Protein AF-F3Y835-F1 (afdb_monomer_lite)

Radius of gyration: 19.77 Å; chains: 1; bounding box: 47×38×64 Å

InterPro domains:
  IPR004685 Branched-chain amino acid transport system II carrier protein [PF05525] (8-219)
  IPR004685 Branched-chain amino acid transport system II carrier protein [PTHR30588] (1-219)

Secondary structure (DSSP, 8-state):
---PPPHHHHHHHHHHHHHHH-SHHHHHHHHHHHHHHGGGHHHHHHHHHIIIIIHHHHHHHHHHHH--SSHHHHHHTT-HHHHHHHHHHHHHIIIIITHHHHHHHHHHHHHTGGGS-HHHHHHHHHHHHHHHHHHHHHHHT-HHHHHHIIIIIIHHHHHHHHHHHHHHHHHS-SS-GGGPPPPGGGTTTHHHHHHHHHHTT-HHHHHHHHHHHHHHHH-

Structure (mmCIF, N/CA/C/O backbone):
data_AF-F3Y835-F1
#
_entry.id   AF-F3Y835-F1
#
loop_
_atom_site.group_PDB
_atom_site.id
_atom_site.type_symbol
_atom_site.label_atom_id
_atom_site.label_alt_id
_atom_site.label_comp_id
_atom_site.label_asym_id
_atom_site.label_entity_id
_atom_site.label_seq_id
_atom_site.pdbx_PDB_ins_code
_atom_site.Cartn_x
_atom_site.Cartn_y
_atom_site.Cartn_z
_atom_site.occupancy
_atom_site.B_iso_or_equiv
_atom_site.auth_seq_id
_atom_site.auth_comp_id
_atom_site.auth_asym_id
_atom_site.auth_atom_id
_atom_site.pdbx_PDB_model_num
ATOM 1 N N . MET A 1 1 ? -5.180 -5.086 34.992 1.00 37.94 1 MET A N 1
ATOM 2 C CA . MET A 1 1 ? -3.937 -5.892 35.045 1.00 37.94 1 MET A CA 1
ATOM 3 C C . MET A 1 1 ? -3.234 -5.725 33.706 1.00 37.94 1 MET A C 1
ATOM 5 O O . MET A 1 1 ? -3.890 -5.937 32.700 1.00 37.94 1 MET A O 1
ATOM 9 N N . LYS A 1 2 ? -1.963 -5.296 33.656 1.00 44.03 2 LYS A N 1
ATOM 10 C CA . LYS A 1 2 ? -1.197 -5.280 32.396 1.00 44.03 2 LYS A CA 1
ATOM 11 C C . LYS A 1 2 ? -0.741 -6.709 32.107 1.00 44.03 2 LYS A C 1
ATOM 13 O O . LYS A 1 2 ? 0.294 -7.134 32.617 1.00 44.03 2 LYS A O 1
ATOM 18 N N . THR A 1 3 ? -1.538 -7.470 31.368 1.00 60.47 3 THR A N 1
ATOM 19 C CA . THR A 1 3 ? -1.121 -8.758 30.810 1.00 60.47 3 THR A CA 1
ATOM 20 C C . THR A 1 3 ? 0.048 -8.489 29.867 1.00 60.47 3 THR A C 1
ATOM 22 O O . THR A 1 3 ? -0.102 -7.849 28.831 1.00 60.47 3 THR A O 1
ATOM 25 N N . LYS A 1 4 ? 1.258 -8.897 30.265 1.00 62.97 4 LYS A N 1
ATOM 26 C CA . LYS A 1 4 ? 2.394 -8.913 29.343 1.00 62.97 4 LYS A CA 1
ATOM 27 C C . LYS A 1 4 ? 2.111 -9.994 28.308 1.00 62.97 4 LYS A C 1
ATOM 29 O O . LYS A 1 4 ? 1.928 -11.148 28.688 1.00 62.97 4 LYS A O 1
ATOM 34 N N . LEU A 1 5 ? 2.084 -9.604 27.039 1.00 70.94 5 LEU A N 1
ATOM 35 C CA . LEU A 1 5 ? 1.987 -10.537 25.922 1.00 70.94 5 LEU A CA 1
ATOM 36 C C . LEU A 1 5 ? 3.144 -11.539 26.009 1.00 70.94 5 LEU A C 1
ATOM 38 O O . LEU A 1 5 ? 4.302 -11.160 26.219 1.00 70.94 5 LEU A O 1
ATOM 42 N N . ALA A 1 6 ? 2.828 -12.823 25.889 1.00 78.38 6 ALA A N 1
ATOM 43 C CA . ALA A 1 6 ? 3.828 -13.869 25.793 1.00 78.38 6 ALA A CA 1
ATOM 44 C C . ALA A 1 6 ? 4.497 -13.817 24.411 1.00 78.38 6 ALA A C 1
ATOM 46 O O . ALA A 1 6 ? 3.921 -13.345 23.435 1.00 78.38 6 ALA A O 1
ATOM 47 N N . LEU A 1 7 ? 5.702 -14.383 24.288 1.00 76.81 7 LEU A N 1
ATOM 48 C CA . LEU A 1 7 ? 6.392 -14.521 22.995 1.00 76.81 7 LEU A CA 1
ATOM 49 C C . LEU A 1 7 ? 5.507 -15.204 21.931 1.00 76.81 7 LEU A C 1
ATOM 51 O O . LEU A 1 7 ? 5.583 -14.884 20.748 1.00 76.81 7 LEU A O 1
ATOM 55 N N . LYS A 1 8 ? 4.641 -16.124 22.372 1.00 74.75 8 LYS A N 1
ATOM 56 C CA . LYS A 1 8 ? 3.658 -16.806 21.526 1.00 74.75 8 LYS A CA 1
ATOM 57 C C . LYS A 1 8 ? 2.649 -15.827 20.927 1.00 74.75 8 LYS A C 1
ATOM 59 O O . LYS A 1 8 ? 2.369 -15.929 19.743 1.00 74.75 8 LYS A O 1
ATOM 64 N N . ASP A 1 9 ? 2.182 -14.850 21.696 1.00 73.56 9 ASP A N 1
ATOM 65 C CA . ASP A 1 9 ? 1.210 -13.860 21.225 1.00 73.56 9 ASP A CA 1
ATOM 66 C C . ASP A 1 9 ? 1.838 -12.956 20.157 1.00 73.56 9 ASP A C 1
ATOM 68 O O . ASP A 1 9 ? 1.227 -12.699 19.125 1.00 73.56 9 ASP A O 1
ATOM 72 N N . TYR A 1 10 ? 3.110 -12.572 20.321 1.00 76.06 10 TYR A N 1
ATOM 73 C CA . TYR A 1 10 ? 3.856 -11.842 19.287 1.00 76.06 10 TYR A CA 1
ATOM 74 C C . TYR A 1 10 ? 4.032 -12.650 17.991 1.00 76.06 10 TYR A C 1
ATOM 76 O O . TYR A 1 10 ? 3.938 -12.085 16.899 1.00 76.06 10 TYR A O 1
ATOM 84 N N . LEU A 1 11 ? 4.234 -13.968 18.100 1.00 74.69 11 LEU A N 1
ATOM 85 C CA . LEU A 1 11 ? 4.303 -14.882 16.953 1.00 74.69 11 LEU A CA 1
ATOM 86 C C . LEU A 1 11 ? 2.959 -15.037 16.221 1.00 74.69 11 LEU A C 1
ATOM 88 O O . LEU A 1 11 ? 2.971 -15.398 15.049 1.00 74.69 11 LEU A O 1
ATOM 92 N N . PHE A 1 12 ? 1.823 -14.738 16.862 1.00 70.81 12 PHE A N 1
ATOM 93 C CA . PHE A 1 12 ? 0.506 -14.695 16.211 1.00 70.81 12 PHE A CA 1
ATOM 94 C C . PHE A 1 12 ? 0.165 -13.303 15.658 1.00 70.81 12 PHE A C 1
ATOM 96 O O . PHE A 1 12 ? -0.332 -13.189 14.537 1.00 70.81 12 PHE A O 1
ATOM 103 N N . ILE A 1 13 ? 0.477 -12.239 16.406 1.00 74.44 13 ILE A N 1
ATOM 104 C CA . ILE A 1 13 ? 0.179 -10.852 16.021 1.00 74.44 13 ILE A CA 1
ATOM 105 C C . ILE A 1 13 ? 0.984 -10.440 14.782 1.00 74.44 13 ILE A C 1
ATOM 107 O O . ILE A 1 13 ? 0.431 -9.818 13.882 1.00 74.44 13 ILE A O 1
ATOM 111 N N . GLY A 1 14 ? 2.266 -10.812 14.684 1.00 77.00 14 GLY A N 1
ATOM 112 C CA . GLY A 1 14 ? 3.116 -10.456 13.538 1.00 77.00 14 GLY A CA 1
ATOM 113 C C . GLY A 1 14 ? 2.548 -10.914 12.183 1.00 77.00 14 GLY A C 1
ATOM 114 O O . GLY A 1 14 ? 2.317 -10.070 11.316 1.00 77.00 14 GLY A O 1
ATOM 115 N N . PRO A 1 15 ? 2.263 -12.216 11.989 1.00 74.00 15 PRO A N 1
ATOM 116 C CA . PRO A 1 15 ? 1.624 -12.724 10.775 1.00 74.00 15 PRO A CA 1
ATOM 117 C C . PRO A 1 15 ? 0.227 -12.149 10.513 1.00 74.00 15 PRO A C 1
ATOM 119 O O . PRO A 1 15 ? -0.130 -11.956 9.354 1.00 74.00 15 PRO A O 1
ATOM 122 N N . MET A 1 16 ? -0.556 -11.851 11.557 1.00 75.62 16 MET A N 1
ATOM 123 C CA . MET A 1 16 ? -1.862 -11.195 11.412 1.00 75.62 16 MET A CA 1
ATOM 124 C C . MET A 1 16 ? -1.713 -9.773 10.858 1.00 75.62 16 MET A C 1
ATOM 126 O O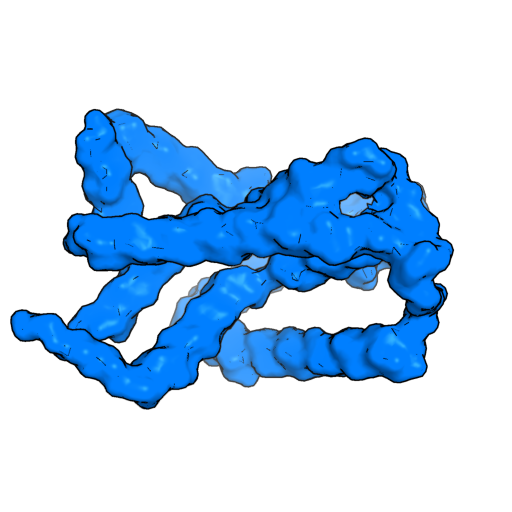 . MET A 1 16 ? -2.374 -9.424 9.884 1.00 75.62 16 MET A O 1
ATOM 130 N N . LEU A 1 17 ? -0.819 -8.970 11.441 1.00 79.00 17 LEU A N 1
ATOM 131 C CA . LEU A 1 17 ? -0.503 -7.624 10.958 1.00 79.00 17 LEU A CA 1
ATOM 132 C C . LEU A 1 17 ? 0.019 -7.669 9.525 1.00 79.00 17 LEU A C 1
ATOM 134 O O . LEU A 1 17 ? -0.435 -6.906 8.678 1.00 79.00 17 LEU A O 1
ATOM 138 N N . PHE A 1 18 ? 0.919 -8.606 9.239 1.00 79.44 18 PHE A N 1
ATOM 139 C CA . PHE A 1 18 ? 1.394 -8.835 7.886 1.00 79.44 18 PHE A CA 1
ATOM 140 C C . PHE A 1 18 ? 0.228 -9.159 6.942 1.00 79.44 18 PHE A C 1
ATOM 142 O O . PHE A 1 18 ? 0.081 -8.489 5.934 1.00 79.44 18 PHE A O 1
ATOM 149 N N . GLY A 1 19 ? -0.660 -10.096 7.276 1.00 75.38 19 GLY A N 1
ATOM 150 C CA . GLY A 1 19 ? -1.801 -10.441 6.421 1.00 75.38 19 GLY A CA 1
ATOM 151 C C . GLY A 1 19 ? -2.801 -9.298 6.201 1.00 75.38 19 GLY A C 1
ATOM 152 O O . GLY A 1 19 ? -3.415 -9.230 5.141 1.00 75.38 19 GLY A O 1
ATOM 153 N N . LEU A 1 20 ? -2.961 -8.397 7.176 1.00 79.19 20 LEU A N 1
ATOM 154 C CA . LEU A 1 20 ? -3.853 -7.239 7.061 1.00 79.19 20 LEU A CA 1
ATOM 155 C C . LEU A 1 20 ? -3.257 -6.129 6.189 1.00 79.19 20 LEU A C 1
ATOM 157 O O . LEU A 1 20 ? -3.960 -5.571 5.350 1.00 79.19 20 LEU A O 1
ATOM 161 N N . PHE A 1 21 ? -1.975 -5.812 6.374 1.00 80.69 21 PHE A N 1
ATOM 162 C CA . PHE A 1 21 ? -1.326 -4.705 5.668 1.00 80.69 21 PHE A CA 1
ATOM 163 C C . PHE A 1 21 ? -0.702 -5.121 4.338 1.00 80.69 21 PHE A C 1
ATOM 165 O O . PHE A 1 21 ? -0.635 -4.322 3.412 1.00 80.69 21 PHE A O 1
ATOM 172 N N . PHE A 1 22 ? -0.270 -6.369 4.181 1.00 79.75 22 PHE A N 1
ATOM 173 C CA . PHE A 1 22 ? 0.433 -6.828 2.987 1.00 79.75 22 PHE A CA 1
ATOM 174 C C . PHE A 1 22 ? -0.539 -7.096 1.822 1.00 79.75 22 PHE A C 1
ATOM 176 O O . PHE A 1 22 ? -0.844 -8.231 1.465 1.00 79.75 22 PHE A O 1
ATOM 183 N N . GLY A 1 23 ? -1.055 -6.010 1.238 1.00 77.75 23 GLY A N 1
ATOM 184 C CA . GLY A 1 23 ? -1.908 -6.007 0.052 1.00 77.75 23 GLY A CA 1
ATOM 185 C C . GLY A 1 23 ? -1.157 -5.680 -1.243 1.00 77.75 23 GLY A C 1
ATOM 186 O O . GLY A 1 23 ? 0.067 -5.560 -1.279 1.00 77.75 23 GLY A O 1
ATOM 187 N N . ALA A 1 24 ? -1.908 -5.472 -2.331 1.00 74.19 24 ALA A N 1
ATOM 188 C CA . ALA A 1 24 ? -1.336 -5.210 -3.656 1.00 74.19 24 ALA A CA 1
ATOM 189 C C . ALA A 1 24 ? -0.417 -3.974 -3.690 1.00 74.19 24 ALA A C 1
ATOM 191 O O . ALA A 1 24 ? 0.599 -3.993 -4.380 1.00 74.19 24 ALA A O 1
ATOM 192 N N . GLY A 1 25 ? -0.729 -2.920 -2.923 1.00 82.88 25 GLY A N 1
ATOM 193 C CA . GLY A 1 25 ? 0.124 -1.729 -2.829 1.00 82.88 25 GLY A CA 1
ATOM 194 C C . GLY A 1 25 ? 1.553 -2.075 -2.398 1.00 82.88 25 GLY A C 1
ATOM 195 O O . GLY A 1 25 ? 2.509 -1.668 -3.053 1.00 82.88 25 GLY A O 1
ATOM 196 N N . ASN A 1 26 ? 1.695 -2.921 -1.379 1.00 87.38 26 ASN A N 1
ATOM 197 C CA . ASN A 1 26 ? 2.994 -3.368 -0.873 1.00 87.38 26 ASN A CA 1
ATOM 198 C C . ASN A 1 26 ? 3.747 -4.316 -1.810 1.00 87.38 26 ASN A C 1
ATOM 200 O O . ASN A 1 26 ? 4.933 -4.554 -1.604 1.00 87.38 26 ASN A O 1
ATOM 204 N N . LEU A 1 27 ? 3.098 -4.827 -2.856 1.00 84.12 27 LEU A N 1
ATOM 205 C CA . LEU A 1 27 ? 3.777 -5.541 -3.932 1.00 84.12 27 LEU A CA 1
ATOM 206 C C . LEU A 1 27 ? 4.221 -4.582 -5.043 1.00 84.12 27 LEU A C 1
ATOM 208 O O . LEU A 1 27 ? 5.358 -4.631 -5.500 1.00 84.12 27 LEU A O 1
ATOM 212 N N . ILE A 1 28 ? 3.316 -3.713 -5.488 1.00 86.38 28 ILE A N 1
ATOM 213 C CA . ILE A 1 28 ? 3.505 -2.904 -6.695 1.00 86.38 28 ILE A CA 1
ATOM 214 C C . ILE A 1 28 ? 4.476 -1.748 -6.444 1.00 86.38 28 ILE A C 1
ATOM 216 O O . ILE A 1 28 ? 5.383 -1.533 -7.246 1.00 86.38 28 ILE A O 1
ATOM 220 N N . PHE A 1 29 ? 4.308 -1.009 -5.341 1.00 90.00 29 PHE A N 1
ATOM 221 C CA . PHE A 1 29 ? 5.106 0.194 -5.098 1.00 90.00 29 PHE A CA 1
ATOM 222 C C . PHE A 1 29 ? 6.586 -0.111 -4.841 1.00 90.00 29 PHE A C 1
ATOM 224 O O . PHE A 1 29 ? 7.406 0.541 -5.481 1.00 90.00 29 PHE A O 1
ATOM 231 N N . PRO A 1 30 ? 6.976 -1.100 -4.009 1.00 90.25 30 PRO A N 1
ATOM 232 C CA . PRO A 1 30 ? 8.392 -1.420 -3.818 1.00 90.25 30 PRO A CA 1
ATOM 233 C C . PRO A 1 30 ? 9.076 -1.942 -5.083 1.00 90.25 30 PRO A C 1
ATOM 235 O O . PRO A 1 30 ? 10.228 -1.600 -5.335 1.00 90.25 30 PRO A O 1
ATOM 238 N N . VAL A 1 31 ? 8.375 -2.740 -5.899 1.00 89.25 31 VAL A N 1
ATOM 239 C CA . VAL A 1 31 ? 8.922 -3.238 -7.172 1.00 89.25 31 VAL A CA 1
ATOM 240 C C . VAL A 1 31 ? 9.139 -2.080 -8.144 1.00 89.25 31 VAL A C 1
ATOM 242 O O . VAL A 1 31 ? 10.226 -1.952 -8.705 1.00 89.25 31 VAL A O 1
ATOM 245 N N . HIS A 1 32 ? 8.142 -1.205 -8.299 1.00 89.38 32 HIS A N 1
ATOM 246 C CA . HIS A 1 32 ? 8.250 -0.025 -9.155 1.00 89.38 32 HIS A CA 1
ATOM 247 C C . HIS A 1 32 ? 9.341 0.942 -8.670 1.00 89.38 32 HIS A C 1
ATOM 249 O O . HIS A 1 32 ? 10.180 1.368 -9.460 1.00 89.38 32 HIS A O 1
ATOM 255 N N . LEU A 1 33 ? 9.388 1.219 -7.363 1.00 93.25 33 LEU A N 1
ATOM 256 C CA . LEU A 1 33 ? 10.428 2.033 -6.734 1.00 93.25 33 LEU A CA 1
ATOM 257 C C . LEU A 1 33 ? 11.812 1.439 -6.979 1.00 93.25 33 LEU A C 1
ATOM 259 O O . LEU A 1 33 ? 12.724 2.168 -7.346 1.00 93.25 33 LEU A O 1
ATOM 263 N N . GLY A 1 34 ? 11.984 0.126 -6.816 1.00 90.69 34 GLY A N 1
ATOM 264 C CA . GLY A 1 34 ? 13.264 -0.539 -7.054 1.00 90.69 34 GLY A CA 1
ATOM 265 C C . GLY A 1 34 ? 13.747 -0.423 -8.502 1.00 90.69 34 GLY A C 1
ATOM 266 O O . GLY A 1 34 ? 14.943 -0.253 -8.730 1.00 90.69 34 GLY A O 1
ATOM 267 N N . GLN A 1 35 ? 12.828 -0.476 -9.469 1.00 89.25 35 GLN A N 1
ATOM 268 C CA . GLN A 1 35 ? 13.143 -0.323 -10.892 1.00 89.25 35 GLN A CA 1
ATOM 269 C C . GLN A 1 35 ? 13.503 1.120 -11.262 1.00 89.25 35 GLN A C 1
ATOM 271 O O . GLN A 1 35 ? 14.474 1.333 -11.983 1.00 89.25 35 GLN A O 1
ATOM 276 N N . GLU A 1 36 ? 12.760 2.102 -10.753 1.00 92.12 36 GLU A N 1
AT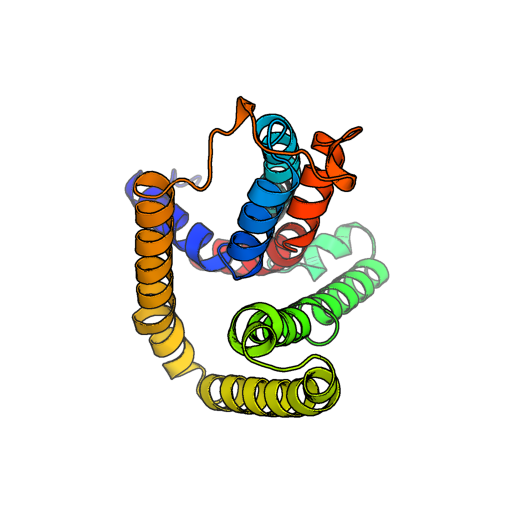OM 277 C CA . GLU A 1 36 ? 12.951 3.515 -11.100 1.00 92.12 36 GLU A CA 1
ATOM 278 C C . GLU A 1 36 ? 14.062 4.198 -10.289 1.00 92.12 36 GLU A C 1
ATOM 280 O O . GLU A 1 36 ? 14.767 5.065 -10.803 1.00 92.12 36 GLU A O 1
ATOM 285 N N . ALA A 1 37 ? 14.253 3.827 -9.020 1.00 92.31 37 ALA A N 1
ATOM 286 C CA . ALA A 1 37 ? 15.260 4.451 -8.164 1.00 92.31 37 ALA A CA 1
ATOM 287 C C . ALA A 1 37 ? 16.695 4.060 -8.550 1.00 92.31 37 ALA A C 1
ATOM 289 O O . ALA A 1 37 ? 17.630 4.799 -8.232 1.00 92.31 37 ALA A O 1
ATOM 290 N N . GLY A 1 38 ? 16.884 2.915 -9.216 1.00 91.31 38 GLY A N 1
ATOM 291 C CA . GLY A 1 38 ? 18.190 2.433 -9.664 1.00 91.31 38 GLY A CA 1
ATOM 292 C C . GLY A 1 38 ? 19.233 2.451 -8.542 1.00 91.31 38 GLY A C 1
ATOM 293 O O . GLY A 1 38 ? 19.011 1.924 -7.450 1.00 91.31 38 GLY A O 1
ATOM 294 N N . ALA A 1 39 ? 20.364 3.120 -8.774 1.00 91.19 39 ALA A N 1
ATOM 295 C CA . ALA A 1 39 ? 21.432 3.246 -7.779 1.00 91.19 39 ALA A CA 1
ATOM 296 C C . ALA A 1 39 ? 21.027 3.981 -6.478 1.00 91.19 39 ALA A C 1
ATOM 298 O O . ALA A 1 39 ? 21.694 3.827 -5.454 1.00 91.19 39 ALA A O 1
ATOM 299 N N . HIS A 1 40 ? 19.927 4.742 -6.470 1.00 94.12 40 HIS A N 1
ATOM 300 C CA . HIS A 1 40 ? 19.403 5.429 -5.281 1.00 94.12 40 HIS A CA 1
ATOM 301 C C . HIS A 1 40 ? 18.369 4.618 -4.486 1.00 94.12 40 HIS A C 1
ATOM 303 O O . HIS A 1 40 ? 17.793 5.137 -3.525 1.00 94.12 40 HIS A O 1
ATOM 309 N N . VAL A 1 41 ? 18.168 3.338 -4.820 1.00 93.69 41 VAL A N 1
ATOM 310 C CA . VAL A 1 41 ? 17.174 2.463 -4.177 1.00 93.69 41 VAL A CA 1
ATOM 311 C C . VAL A 1 41 ? 17.266 2.439 -2.648 1.00 93.69 41 VAL A C 1
ATOM 313 O O . VAL A 1 41 ? 16.240 2.439 -1.976 1.00 93.69 41 VAL A O 1
ATOM 316 N N . PHE A 1 42 ? 18.470 2.498 -2.066 1.00 93.88 42 PHE A N 1
ATOM 317 C CA . PHE A 1 42 ? 18.636 2.516 -0.607 1.00 93.88 42 PHE A CA 1
ATOM 318 C C . PHE A 1 42 ? 18.010 3.758 0.039 1.00 93.88 42 PHE A C 1
ATOM 320 O O . PHE A 1 42 ? 17.291 3.638 1.028 1.00 93.88 42 PHE A O 1
ATOM 327 N N . ILE A 1 43 ? 18.245 4.942 -0.533 1.00 95.00 43 ILE A N 1
ATOM 328 C CA . ILE A 1 43 ? 17.705 6.207 -0.017 1.00 95.00 43 ILE A CA 1
ATOM 329 C C . ILE A 1 43 ? 16.188 6.260 -0.238 1.00 95.00 43 ILE A C 1
ATOM 331 O O . ILE A 1 43 ? 15.449 6.661 0.662 1.00 95.00 43 ILE A O 1
ATOM 335 N N . ALA A 1 44 ? 15.716 5.803 -1.400 1.00 95.56 44 ALA A N 1
ATOM 336 C CA . ALA A 1 44 ? 14.289 5.711 -1.694 1.00 95.56 44 ALA A CA 1
ATOM 337 C C . ALA A 1 44 ? 13.560 4.760 -0.727 1.00 95.56 44 ALA A C 1
ATOM 339 O O . ALA A 1 44 ? 12.503 5.107 -0.202 1.00 95.56 44 ALA A O 1
ATOM 340 N N . ASN A 1 45 ? 14.158 3.609 -0.405 1.00 95.62 45 ASN A N 1
ATOM 341 C CA . ASN A 1 45 ? 13.607 2.662 0.565 1.00 95.62 45 ASN A CA 1
ATOM 342 C C . ASN A 1 45 ? 13.496 3.251 1.974 1.00 95.62 45 ASN A C 1
ATOM 344 O O . ASN A 1 45 ? 12.517 2.979 2.662 1.00 95.62 45 ASN A O 1
ATOM 348 N N . LEU A 1 46 ? 14.455 4.077 2.412 1.00 96.31 46 LEU A N 1
ATOM 349 C CA . LEU A 1 46 ? 14.339 4.759 3.705 1.00 96.31 46 LEU A CA 1
ATOM 350 C C . LEU A 1 46 ? 13.112 5.674 3.743 1.00 96.31 46 LEU A C 1
ATOM 352 O O . LEU A 1 46 ? 12.351 5.622 4.707 1.00 96.31 46 LEU A O 1
ATOM 356 N N . GLY A 1 47 ? 12.884 6.455 2.684 1.00 95.62 47 GLY A N 1
ATOM 357 C CA . GLY A 1 47 ? 11.673 7.265 2.551 1.00 95.62 47 GLY A CA 1
ATOM 358 C C . GLY A 1 47 ? 10.410 6.406 2.571 1.00 95.62 47 GLY A C 1
ATOM 359 O O . GLY A 1 47 ? 9.489 6.679 3.339 1.00 95.62 47 GLY A O 1
ATOM 360 N N . PHE A 1 48 ? 10.401 5.323 1.790 1.00 96.06 48 PHE A N 1
ATOM 361 C CA . PHE A 1 48 ? 9.279 4.389 1.711 1.00 96.06 48 PHE A CA 1
ATOM 362 C C . PHE A 1 48 ? 8.933 3.772 3.066 1.00 96.06 48 PHE A C 1
ATOM 364 O O . PHE A 1 48 ? 7.765 3.708 3.426 1.00 96.06 48 PHE A O 1
ATOM 371 N N . ILE A 1 49 ? 9.924 3.344 3.851 1.00 94.94 49 ILE A N 1
ATOM 372 C CA . ILE A 1 49 ? 9.693 2.717 5.161 1.00 94.94 49 ILE A CA 1
ATOM 373 C C . ILE A 1 49 ? 9.051 3.704 6.143 1.00 94.94 49 ILE A C 1
ATOM 375 O O . ILE A 1 49 ? 8.175 3.310 6.916 1.00 94.94 49 ILE A O 1
ATOM 379 N N . VAL A 1 50 ? 9.442 4.983 6.110 1.00 95.56 50 VAL A N 1
ATOM 380 C CA . VAL A 1 50 ? 8.887 6.008 7.011 1.00 95.56 50 VAL A CA 1
ATOM 381 C C . VAL A 1 50 ? 7.368 6.108 6.863 1.00 95.56 50 VAL A C 1
ATOM 383 O O . VAL A 1 50 ? 6.654 6.132 7.866 1.00 95.56 50 VAL A O 1
ATOM 386 N N . THR A 1 51 ? 6.855 6.120 5.635 1.00 93.88 51 THR A N 1
ATOM 387 C CA . THR A 1 51 ? 5.415 6.264 5.374 1.00 93.88 51 THR A CA 1
ATOM 388 C C . THR A 1 51 ? 4.686 4.947 5.208 1.00 93.88 51 THR A C 1
ATOM 390 O O . THR A 1 51 ? 3.599 4.802 5.751 1.00 93.88 51 THR A O 1
ATOM 393 N N . GLY A 1 52 ? 5.271 3.992 4.493 1.00 90.50 52 GLY A N 1
ATOM 394 C CA . GLY A 1 52 ? 4.674 2.695 4.191 1.00 90.50 52 GLY A CA 1
ATOM 395 C C . GLY A 1 52 ? 4.638 1.743 5.385 1.00 90.50 52 GLY A C 1
ATOM 396 O O . GLY A 1 52 ? 3.806 0.848 5.409 1.00 90.50 52 GLY A O 1
ATOM 397 N N . VAL A 1 53 ? 5.495 1.941 6.394 1.00 90.69 53 VAL A N 1
ATOM 398 C CA . VAL A 1 53 ? 5.509 1.120 7.621 1.00 90.69 53 VAL A CA 1
ATOM 399 C C . VAL A 1 53 ? 5.362 1.983 8.871 1.00 90.69 53 VAL A C 1
ATOM 401 O O . VAL A 1 53 ? 4.540 1.679 9.735 1.00 90.69 53 VAL A O 1
ATOM 404 N N . GLY A 1 54 ? 6.118 3.080 8.965 1.00 92.88 54 GLY A N 1
ATOM 405 C CA . GLY A 1 54 ? 6.134 3.941 10.147 1.00 92.88 54 GLY A CA 1
ATOM 406 C C . GLY A 1 54 ? 4.771 4.560 10.460 1.00 92.88 54 GLY A C 1
ATOM 407 O O . GLY A 1 54 ? 4.281 4.416 11.579 1.00 92.88 54 GLY A O 1
ATOM 408 N N . LEU A 1 55 ? 4.120 5.200 9.482 1.00 92.38 55 LEU A N 1
ATOM 409 C CA . LEU A 1 55 ? 2.801 5.813 9.693 1.00 92.38 55 LEU A CA 1
ATOM 410 C C . LEU A 1 55 ? 1.690 4.799 10.029 1.00 92.38 55 LEU A C 1
ATOM 412 O O . LEU A 1 55 ? 0.981 5.043 11.006 1.00 92.38 55 LEU A O 1
ATOM 416 N N . PRO A 1 56 ? 1.525 3.667 9.312 1.00 90.94 56 PRO A N 1
ATOM 417 C CA . PRO A 1 56 ? 0.558 2.643 9.700 1.00 90.94 56 PRO A CA 1
ATOM 418 C C . PRO A 1 56 ? 0.793 2.126 11.117 1.00 90.94 56 PRO A C 1
ATOM 420 O O . PRO A 1 56 ? -0.150 1.980 11.892 1.00 90.94 56 PRO A O 1
ATOM 423 N N . PHE A 1 57 ? 2.057 1.898 11.483 1.00 89.25 57 PHE A N 1
ATOM 424 C CA . PHE A 1 57 ? 2.415 1.445 12.820 1.00 89.25 57 PHE A CA 1
ATOM 425 C C . PHE A 1 57 ? 2.039 2.475 13.894 1.00 89.25 57 PHE A C 1
ATOM 427 O O . PHE A 1 57 ? 1.454 2.115 14.916 1.00 89.25 57 PHE A O 1
ATOM 434 N N . LEU A 1 58 ? 2.291 3.763 13.640 1.00 91.12 58 LEU A N 1
ATOM 435 C CA . LEU A 1 58 ? 1.836 4.847 14.513 1.00 91.12 58 LEU A CA 1
ATOM 436 C C . LEU A 1 58 ? 0.306 4.897 14.617 1.00 91.12 58 LEU A C 1
ATOM 438 O O . LEU A 1 58 ? -0.208 5.086 15.717 1.00 91.12 58 LEU A O 1
ATOM 442 N N . GLY A 1 59 ? -0.424 4.676 13.520 1.00 89.19 59 GLY A N 1
ATOM 443 C CA . GLY A 1 59 ? -1.888 4.606 13.525 1.00 89.19 59 GLY A CA 1
ATOM 444 C C . GLY A 1 59 ? -2.422 3.507 14.449 1.00 89.19 59 GLY A C 1
ATOM 445 O O . GLY A 1 59 ? -3.317 3.756 15.259 1.00 89.19 59 GLY A O 1
ATOM 446 N N . ILE A 1 60 ? -1.808 2.320 14.410 1.00 86.31 60 ILE A N 1
ATOM 447 C CA . ILE A 1 60 ? -2.144 1.208 15.314 1.00 86.31 60 ILE A CA 1
ATOM 448 C C . ILE A 1 60 ? -1.839 1.567 16.770 1.00 86.31 60 ILE A C 1
ATOM 450 O O . ILE A 1 60 ? -2.667 1.310 17.642 1.00 86.31 60 ILE A O 1
ATOM 454 N N . ILE A 1 61 ? -0.679 2.177 17.045 1.00 87.06 61 ILE A N 1
ATOM 455 C CA . ILE A 1 61 ? -0.313 2.607 18.402 1.00 87.06 61 ILE A CA 1
ATOM 456 C C . ILE A 1 61 ? -1.332 3.612 18.937 1.00 87.06 61 ILE A C 1
ATOM 458 O O . ILE A 1 61 ? -1.809 3.449 20.057 1.00 87.06 61 ILE A O 1
ATOM 462 N N . VAL A 1 62 ? -1.677 4.636 18.153 1.00 87.69 62 VAL A N 1
ATOM 463 C CA . VAL A 1 62 ? -2.628 5.676 18.569 1.00 87.69 62 VAL A CA 1
ATOM 464 C C . VAL A 1 62 ? -3.978 5.058 18.911 1.00 87.69 62 VAL A C 1
ATOM 466 O O . VAL A 1 62 ? -4.514 5.339 19.980 1.00 87.69 62 VAL A O 1
ATOM 469 N N . MET A 1 63 ? -4.493 4.171 18.060 1.00 85.19 63 MET A N 1
ATOM 470 C CA . MET A 1 63 ? -5.746 3.465 18.325 1.00 85.19 63 MET A CA 1
ATOM 471 C C . MET A 1 63 ? -5.647 2.593 19.583 1.00 85.19 63 MET A C 1
ATOM 473 O O . MET A 1 63 ? -6.506 2.691 20.457 1.00 85.19 63 MET A O 1
ATOM 477 N N . GLY A 1 64 ? -4.563 1.825 19.732 1.00 81.50 64 GLY A N 1
ATOM 478 C CA . GLY A 1 64 ? -4.343 0.938 20.878 1.00 81.50 64 GLY A CA 1
ATOM 479 C C . GLY A 1 64 ? -4.213 1.670 22.213 1.00 81.50 64 GLY A C 1
ATOM 480 O O . GLY A 1 64 ? -4.707 1.184 23.225 1.00 81.50 64 GLY A O 1
ATOM 481 N N . VAL A 1 65 ? -3.583 2.849 22.223 1.00 83.56 65 VAL A N 1
ATOM 482 C CA . VAL A 1 65 ? -3.452 3.696 23.422 1.00 83.56 65 VAL A CA 1
ATOM 483 C C . VAL A 1 65 ? -4.718 4.506 23.692 1.00 83.56 65 VAL A C 1
ATOM 485 O O . VAL A 1 65 ? -4.994 4.837 24.841 1.00 83.56 65 VAL A O 1
ATOM 488 N N . SER A 1 66 ? -5.493 4.846 22.659 1.00 80.62 66 SER A N 1
ATOM 489 C CA . SER A 1 66 ? -6.692 5.669 22.832 1.00 80.62 66 SER A CA 1
ATOM 490 C C . SER A 1 66 ? -7.807 4.976 23.616 1.00 80.62 66 SER A C 1
ATOM 492 O O . SER A 1 66 ? -8.645 5.686 24.162 1.00 80.62 66 SER A O 1
ATOM 494 N N . GLU A 1 67 ? -7.803 3.637 23.677 1.00 71.56 67 GLU A N 1
ATOM 495 C CA . GLU A 1 67 ? -8.855 2.783 24.259 1.00 71.56 67 GLU A CA 1
ATOM 496 C C . GLU A 1 67 ? -10.261 2.992 23.668 1.00 71.56 67 GLU A C 1
ATOM 498 O O . GLU A 1 67 ? -11.226 2.445 24.196 1.00 71.56 67 GLU A O 1
ATOM 503 N N . ASN A 1 68 ? -10.374 3.742 22.570 1.00 76.00 68 ASN A N 1
ATOM 504 C CA . ASN A 1 68 ? -11.627 3.943 21.857 1.00 76.00 68 ASN A CA 1
ATOM 505 C C . ASN A 1 68 ? -11.956 2.712 21.001 1.00 76.00 68 ASN A C 1
ATOM 507 O O . ASN A 1 68 ? -11.060 2.094 20.419 1.00 76.00 68 ASN A O 1
ATOM 511 N N . ASP A 1 69 ? -13.243 2.410 20.861 1.00 71.31 69 ASP A N 1
ATOM 512 C CA . ASP A 1 69 ? -13.723 1.233 20.136 1.00 71.31 69 ASP A CA 1
ATOM 513 C C . ASP A 1 69 ? -13.891 1.509 18.628 1.00 71.31 69 ASP A C 1
ATOM 515 O O . ASP A 1 69 ? -14.072 0.584 17.833 1.00 71.31 69 ASP A O 1
ATOM 519 N N . GLY A 1 70 ? -13.766 2.771 18.192 1.00 80.75 70 GLY A N 1
ATOM 520 C CA . GLY A 1 70 ? -13.887 3.142 16.782 1.00 80.75 70 GLY A CA 1
ATOM 521 C C . GLY A 1 70 ? -13.139 4.407 16.360 1.00 80.75 70 GLY A C 1
ATOM 522 O O . GLY A 1 70 ? -12.802 5.280 17.158 1.00 80.75 70 GLY A O 1
ATOM 523 N N . LEU A 1 71 ? -12.921 4.533 15.047 1.00 85.00 71 LEU A N 1
ATOM 524 C CA . LEU A 1 71 ? -12.284 5.708 14.442 1.00 85.00 71 LEU A CA 1
ATOM 525 C C . LEU A 1 71 ? -13.076 7.002 14.683 1.00 85.00 71 LEU A C 1
ATOM 527 O O . LEU A 1 71 ? -12.477 8.057 14.890 1.00 85.00 71 LEU A O 1
ATOM 531 N N . ILE A 1 72 ? -14.411 6.919 14.673 1.00 87.44 72 ILE A N 1
ATOM 532 C CA . ILE A 1 72 ? -15.275 8.074 14.943 1.00 87.44 72 ILE A CA 1
ATOM 533 C C . ILE A 1 72 ? -15.008 8.586 16.357 1.00 87.44 72 ILE A C 1
ATOM 535 O O . ILE A 1 72 ? -14.722 9.763 16.510 1.00 87.44 72 ILE A O 1
ATOM 539 N N . GLU A 1 73 ? -15.000 7.713 17.365 1.00 85.94 73 GLU A N 1
ATOM 540 C CA . GLU A 1 73 ? -14.722 8.082 18.761 1.00 85.94 73 GLU A CA 1
ATOM 541 C C . GLU A 1 73 ? -13.323 8.686 18.945 1.00 85.94 73 GLU A C 1
ATOM 543 O O . GLU A 1 73 ? -13.135 9.616 19.731 1.00 85.94 73 GLU A O 1
ATOM 548 N N . LEU A 1 74 ? -12.327 8.201 18.193 1.00 86.19 74 LEU A N 1
ATOM 549 C CA . LEU A 1 74 ? -10.997 8.811 18.181 1.00 86.19 74 LEU A CA 1
ATOM 550 C C . LEU A 1 74 ? -11.024 10.236 17.629 1.00 86.19 74 LEU A C 1
ATOM 552 O O . LEU A 1 74 ? -10.472 11.142 18.254 1.00 86.19 74 LEU A O 1
ATOM 556 N N . ALA A 1 75 ? -11.654 10.437 16.476 1.00 87.88 75 ALA A N 1
ATOM 557 C CA . ALA A 1 75 ? -11.716 11.742 15.832 1.00 87.88 75 ALA A CA 1
ATOM 558 C C . ALA A 1 75 ? -12.684 12.715 16.539 1.00 87.88 75 ALA A C 1
ATOM 560 O O . ALA A 1 75 ? -12.530 13.932 16.408 1.00 87.88 75 ALA A O 1
ATOM 561 N N . ASP A 1 76 ? -13.637 12.205 17.327 1.00 90.56 76 ASP A N 1
ATOM 562 C CA . ASP A 1 76 ? -14.609 12.994 18.099 1.00 90.56 76 ASP A CA 1
ATOM 563 C C . ASP A 1 76 ? -13.922 13.855 19.168 1.00 90.56 76 ASP A C 1
ATOM 565 O O . ASP A 1 76 ? -14.385 14.952 19.472 1.00 90.56 76 ASP A O 1
ATOM 569 N N . ARG A 1 77 ? -12.733 13.434 19.635 1.00 86.75 77 ARG A N 1
ATOM 570 C CA . ARG A 1 77 ? -11.865 14.222 20.532 1.00 86.75 77 ARG A CA 1
ATOM 571 C C . ARG A 1 77 ? -11.464 15.585 19.959 1.00 86.75 77 ARG A C 1
ATOM 573 O O . ARG A 1 77 ? -11.079 16.463 20.724 1.00 86.75 77 ARG A O 1
ATOM 580 N N . ILE A 1 78 ? -11.513 15.749 18.634 1.00 89.31 78 ILE A N 1
ATOM 581 C CA . ILE A 1 78 ? -11.296 17.036 17.963 1.00 89.31 78 ILE A CA 1
ATOM 582 C C . ILE A 1 78 ? -12.627 17.788 17.877 1.00 89.31 78 ILE A C 1
ATOM 584 O O . ILE A 1 78 ? -12.749 18.883 18.421 1.00 89.31 78 ILE A O 1
ATOM 588 N N . HIS A 1 79 ? -13.608 17.213 17.171 1.00 93.31 79 HIS A N 1
ATOM 589 C CA . HIS A 1 79 ? -14.974 17.729 17.043 1.00 93.31 79 HIS A CA 1
ATOM 590 C C . HIS A 1 79 ? -15.875 16.697 16.343 1.00 93.31 79 HIS A C 1
ATOM 592 O O . HIS A 1 79 ? -15.450 16.068 15.371 1.00 93.31 79 HIS A O 1
ATOM 598 N N . HIS A 1 80 ? -17.152 16.605 16.722 1.00 91.75 80 HIS A N 1
ATOM 599 C CA . HIS A 1 80 ? -18.085 15.619 16.159 1.00 91.75 80 HIS A CA 1
ATOM 600 C C . HIS A 1 80 ? -18.246 15.694 14.634 1.00 91.75 80 HIS A C 1
ATOM 602 O O . HIS A 1 80 ? -18.150 14.697 13.917 1.00 91.75 80 HIS A O 1
ATOM 608 N N . THR A 1 81 ? -18.415 16.902 14.095 1.00 94.12 81 THR A N 1
ATOM 609 C CA . THR A 1 81 ? -18.525 17.099 12.640 1.00 94.12 81 THR A CA 1
ATOM 610 C C . THR A 1 81 ? -17.239 16.716 11.906 1.00 94.12 81 THR A C 1
ATOM 612 O O . THR A 1 81 ? -17.305 16.189 10.797 1.00 94.12 81 THR A O 1
ATOM 615 N N . TYR A 1 82 ? -16.073 16.948 12.524 1.00 93.81 82 TYR A N 1
ATOM 616 C CA . TYR A 1 82 ? -14.793 16.534 11.952 1.00 93.81 82 TYR A CA 1
ATOM 617 C C . TYR A 1 82 ? -14.708 15.007 11.900 1.00 93.81 82 TYR A C 1
ATOM 619 O O . TYR A 1 82 ? -14.373 14.459 10.855 1.00 93.81 82 TYR A O 1
ATOM 627 N N . ALA A 1 83 ? -15.087 14.325 12.983 1.00 91.69 83 ALA A N 1
ATOM 628 C CA . ALA A 1 83 ? -15.071 12.870 13.069 1.00 91.69 83 ALA A CA 1
ATOM 629 C C . ALA A 1 83 ? -15.930 12.200 11.994 1.00 91.69 83 ALA A C 1
ATOM 631 O O . ALA A 1 83 ? -15.472 11.277 11.311 1.00 91.69 83 ALA A O 1
ATOM 632 N N . LEU A 1 84 ? -17.153 12.703 11.807 1.00 93.62 84 LEU A N 1
ATOM 633 C CA . LEU A 1 84 ? -18.066 12.219 10.777 1.00 93.62 84 LEU A CA 1
ATOM 634 C C . LEU A 1 84 ? -17.504 12.449 9.374 1.00 93.62 84 LEU A C 1
ATOM 636 O O . LEU A 1 84 ? -17.440 11.513 8.579 1.00 93.62 84 LEU A O 1
ATOM 640 N N . PHE A 1 85 ? -17.063 13.673 9.070 1.00 95.75 85 PHE A N 1
ATOM 641 C CA . PHE A 1 85 ? -16.563 14.014 7.740 1.00 95.75 85 PHE A CA 1
ATOM 642 C C . PHE A 1 85 ? -15.275 13.258 7.396 1.00 95.75 85 PHE A C 1
ATOM 644 O O . PHE A 1 85 ? -15.158 12.700 6.306 1.00 95.75 85 PHE A O 1
ATOM 651 N N . PHE A 1 86 ? -14.335 13.180 8.340 1.00 92.19 86 PHE A N 1
ATOM 652 C CA . PHE A 1 86 ? -13.088 12.442 8.179 1.00 92.19 86 PHE A CA 1
ATOM 653 C C . PHE A 1 86 ? -13.349 10.954 7.936 1.00 92.19 86 PHE A C 1
ATOM 655 O O . PHE A 1 86 ? -12.859 10.402 6.954 1.00 92.19 86 PHE A O 1
ATOM 662 N N . THR A 1 87 ? -14.172 10.316 8.772 1.00 91.31 87 THR A N 1
ATOM 663 C CA . THR A 1 87 ? -14.490 8.886 8.626 1.00 91.31 87 THR A CA 1
ATOM 664 C C . THR A 1 87 ? -15.227 8.605 7.318 1.00 91.31 87 THR A C 1
ATOM 666 O O . THR A 1 87 ? -14.938 7.615 6.641 1.00 91.31 87 THR A O 1
ATOM 669 N N . PHE A 1 88 ? -16.147 9.488 6.924 1.00 93.38 88 PHE A N 1
ATOM 670 C CA . PHE A 1 88 ? -16.862 9.391 5.656 1.00 93.38 88 PHE A CA 1
ATOM 671 C C . PHE A 1 88 ? -15.910 9.468 4.456 1.00 93.38 88 PHE A C 1
ATOM 673 O O . PHE A 1 88 ? -15.910 8.570 3.613 1.00 93.38 88 PHE A O 1
ATOM 680 N N . LEU A 1 89 ? -15.048 10.490 4.402 1.00 93.69 89 LEU A N 1
ATOM 681 C CA . LEU A 1 89 ? -14.056 10.640 3.334 1.00 93.69 89 LEU A CA 1
ATOM 682 C C . LEU A 1 89 ? -13.059 9.482 3.296 1.00 93.69 89 LEU A C 1
ATOM 684 O O . LEU A 1 89 ? -12.717 9.000 2.215 1.00 93.69 89 LEU A O 1
ATOM 688 N N . LEU A 1 90 ? -12.609 9.018 4.462 1.00 91.31 90 LEU A N 1
ATOM 689 C CA . LEU A 1 90 ? -11.696 7.887 4.569 1.00 91.31 90 LEU A CA 1
ATOM 690 C C . LEU A 1 90 ? -12.337 6.619 3.995 1.00 91.31 90 LEU A C 1
ATOM 692 O O . LEU A 1 90 ? -11.732 5.937 3.170 1.00 91.31 90 LEU A O 1
ATOM 696 N N . THR A 1 91 ? -13.591 6.352 4.363 1.00 90.06 91 THR A N 1
ATOM 697 C CA . THR A 1 91 ? -14.354 5.200 3.865 1.00 90.06 91 THR A CA 1
ATOM 698 C C . THR A 1 91 ? -14.583 5.291 2.357 1.00 90.06 91 THR A C 1
ATOM 700 O O . THR A 1 91 ? -14.433 4.293 1.655 1.00 90.06 91 THR A O 1
ATOM 703 N N . LEU A 1 92 ? -14.884 6.481 1.827 1.00 93.00 92 LEU A N 1
ATOM 704 C CA . LEU A 1 92 ? -15.017 6.693 0.384 1.00 93.00 92 LEU A CA 1
ATOM 705 C C . LEU A 1 92 ? -13.699 6.475 -0.368 1.00 93.00 92 LEU A C 1
ATOM 707 O O . LEU A 1 92 ? -13.697 5.842 -1.423 1.00 93.00 92 LEU A O 1
ATOM 711 N N . THR A 1 93 ? -12.587 6.964 0.182 1.00 91.06 93 THR A N 1
ATOM 712 C CA . THR A 1 93 ? -11.249 6.830 -0.414 1.00 91.06 93 THR A CA 1
ATOM 713 C C . THR A 1 93 ? -10.816 5.367 -0.452 1.00 91.06 93 THR A C 1
ATOM 715 O O . THR A 1 93 ? -10.400 4.865 -1.494 1.00 91.06 93 THR A O 1
ATOM 718 N N . ILE A 1 94 ? -10.957 4.657 0.669 1.00 87.69 94 ILE A N 1
ATOM 719 C CA . ILE A 1 94 ? -10.578 3.245 0.763 1.00 87.69 94 ILE A CA 1
ATOM 720 C C . ILE A 1 94 ? -11.519 2.376 -0.073 1.00 87.69 94 ILE A C 1
ATOM 722 O O . ILE A 1 94 ? -11.072 1.449 -0.741 1.00 87.69 94 ILE A O 1
ATOM 726 N N . GLY A 1 95 ? -12.816 2.667 -0.041 1.00 87.12 95 GLY A N 1
ATOM 727 C CA . GLY A 1 95 ? -13.821 1.916 -0.771 1.00 87.12 95 GLY A CA 1
ATOM 728 C C . GLY A 1 95 ? -13.929 2.365 -2.233 1.00 87.12 95 GLY A C 1
ATOM 729 O O . GLY A 1 95 ? -13.029 2.111 -3.032 1.00 87.12 95 GLY A O 1
ATOM 730 N N . PRO A 1 96 ? -15.048 2.993 -2.622 1.00 89.12 96 PRO A N 1
ATOM 731 C CA . PRO A 1 96 ? -15.437 3.149 -4.021 1.00 89.12 96 PRO A CA 1
ATOM 732 C C . PRO A 1 96 ? -14.595 4.131 -4.841 1.00 89.12 96 PRO A C 1
ATOM 734 O O . PRO A 1 96 ? -14.624 4.030 -6.064 1.00 89.12 96 PRO A O 1
ATOM 737 N N . LEU A 1 97 ? -13.897 5.093 -4.227 1.00 89.81 97 LEU A N 1
ATOM 738 C CA . LEU A 1 97 ? -13.288 6.193 -4.984 1.00 89.81 97 LEU A CA 1
ATOM 739 C C . LEU A 1 97 ? -11.837 5.950 -5.391 1.00 89.81 97 LEU A C 1
ATOM 741 O O . LEU A 1 97 ? -11.418 6.492 -6.411 1.00 89.81 97 LEU A O 1
ATOM 745 N N . PHE A 1 98 ? -11.059 5.182 -4.619 1.00 86.81 98 PHE A N 1
ATOM 746 C CA . PHE A 1 98 ? -9.618 5.100 -4.866 1.00 86.81 98 PHE A CA 1
ATOM 747 C C . PHE A 1 98 ? -9.035 3.694 -4.713 1.00 86.81 98 PHE A C 1
ATOM 749 O O . PHE A 1 98 ? -8.674 3.089 -5.725 1.00 86.81 98 PHE A O 1
ATOM 756 N N . SER A 1 99 ? -8.947 3.132 -3.500 1.00 87.44 99 SER A N 1
ATOM 757 C CA . SER A 1 99 ? -8.171 1.895 -3.303 1.00 87.44 99 SER A CA 1
ATOM 758 C C . SER A 1 99 ? -8.762 0.701 -4.048 1.00 87.44 99 SER A C 1
ATOM 760 O O . SER A 1 99 ? -8.016 -0.001 -4.728 1.00 87.44 99 SER A O 1
ATOM 762 N N . ILE A 1 100 ? -10.080 0.474 -3.962 1.00 88.62 100 ILE A N 1
ATOM 763 C CA . ILE A 1 100 ? -10.731 -0.664 -4.631 1.00 88.62 100 ILE A CA 1
ATOM 764 C C . ILE A 1 100 ? -10.674 -0.542 -6.168 1.00 88.62 100 ILE A C 1
ATOM 766 O O . ILE A 1 100 ? -10.224 -1.501 -6.800 1.00 88.62 100 ILE A O 1
ATOM 770 N N . PRO A 1 101 ? -11.047 0.595 -6.801 1.00 90.75 101 PRO A N 1
ATOM 771 C CA . PRO A 1 101 ? -10.848 0.797 -8.241 1.00 90.75 101 PRO A CA 1
ATOM 772 C C . PRO A 1 101 ? -9.407 0.562 -8.697 1.00 90.75 101 PRO A C 1
ATOM 774 O O . PRO A 1 101 ? -9.185 -0.112 -9.705 1.00 90.75 101 PRO A O 1
ATOM 777 N N . ARG A 1 102 ? -8.429 1.047 -7.920 1.00 89.69 102 ARG A N 1
ATOM 778 C CA . ARG A 1 102 ? -7.005 0.887 -8.224 1.00 89.69 102 ARG A CA 1
ATOM 779 C C . ARG A 1 102 ? -6.580 -0.578 -8.303 1.00 89.69 102 ARG A C 1
ATOM 781 O O . ARG A 1 102 ? -5.754 -0.919 -9.141 1.00 89.69 102 ARG A O 1
ATOM 788 N N . LEU A 1 103 ? -7.140 -1.463 -7.475 1.00 89.31 103 LEU A N 1
ATOM 789 C CA . LEU A 1 103 ? -6.827 -2.897 -7.549 1.00 89.31 103 LEU A CA 1
ATOM 790 C C . LEU A 1 103 ? -7.214 -3.494 -8.908 1.00 89.31 103 LEU A C 1
ATOM 792 O O . LEU A 1 103 ? -6.444 -4.270 -9.473 1.00 89.31 103 LEU A O 1
ATOM 796 N N . ALA A 1 104 ? -8.372 -3.103 -9.448 1.00 91.56 104 ALA A N 1
ATOM 797 C CA . ALA A 1 104 ? -8.832 -3.569 -10.751 1.00 91.56 104 ALA A CA 1
ATOM 798 C C . ALA A 1 104 ? -7.944 -3.028 -11.880 1.00 91.56 104 ALA A C 1
ATOM 800 O O . ALA A 1 104 ? -7.489 -3.792 -12.730 1.00 91.56 104 ALA A O 1
ATOM 801 N N . THR A 1 105 ? -7.653 -1.724 -11.879 1.00 90.62 105 THR A N 1
ATOM 802 C CA . THR A 1 105 ? -6.812 -1.119 -12.921 1.00 90.62 105 THR A CA 1
ATOM 803 C C . THR A 1 105 ? -5.399 -1.680 -12.884 1.00 90.62 105 THR A C 1
ATOM 805 O O . THR A 1 105 ? -4.852 -2.003 -13.929 1.00 90.62 105 THR A O 1
ATOM 808 N N . THR A 1 106 ? -4.812 -1.886 -11.703 1.00 89.12 106 THR A N 1
ATOM 809 C CA . THR A 1 106 ? -3.454 -2.426 -11.644 1.00 89.12 106 THR A CA 1
ATOM 810 C C . THR A 1 106 ? -3.390 -3.901 -12.044 1.00 89.12 106 THR A C 1
ATOM 812 O O . THR A 1 106 ? -2.442 -4.307 -12.712 1.00 89.12 106 THR A O 1
ATOM 815 N N . ALA A 1 107 ? -4.405 -4.706 -11.707 1.00 90.50 107 ALA A N 1
ATOM 816 C CA . ALA A 1 107 ? -4.492 -6.080 -12.201 1.00 90.50 107 ALA A CA 1
ATOM 817 C C . ALA A 1 107 ? -4.562 -6.130 -13.739 1.00 90.50 107 ALA A C 1
ATOM 819 O O . ALA A 1 107 ? -3.929 -6.989 -14.354 1.00 90.50 107 ALA A O 1
ATOM 820 N N . PHE A 1 108 ? -5.274 -5.184 -14.362 1.00 92.62 108 PHE A N 1
ATOM 821 C CA . PHE A 1 108 ? -5.300 -5.032 -15.816 1.00 92.62 108 PHE A CA 1
ATOM 822 C C . PHE A 1 108 ? -3.934 -4.624 -16.381 1.00 92.62 108 PHE A C 1
ATOM 824 O O . PHE A 1 108 ? -3.434 -5.288 -17.289 1.00 92.62 108 PHE A O 1
ATOM 831 N N . GLU A 1 109 ? -3.325 -3.568 -15.836 1.00 89.69 109 GLU A N 1
ATOM 832 C CA . GLU A 1 109 ? -2.067 -3.000 -16.341 1.00 89.69 109 GLU A CA 1
ATOM 833 C C . GLU A 1 109 ? -0.895 -3.979 -16.258 1.00 89.69 109 GLU A C 1
ATOM 835 O O . GLU A 1 109 ? -0.055 -4.024 -17.150 1.00 89.69 109 GLU A O 1
ATOM 840 N N . ILE A 1 110 ? -0.844 -4.801 -15.209 1.00 87.38 110 ILE A N 1
ATOM 841 C CA . ILE A 1 110 ? 0.235 -5.779 -15.035 1.00 87.38 110 ILE A CA 1
ATOM 842 C C . ILE A 1 110 ? -0.094 -7.097 -15.746 1.00 87.38 110 ILE A C 1
ATOM 844 O O . ILE A 1 110 ? 0.784 -7.714 -16.345 1.00 87.38 110 ILE A O 1
ATOM 848 N N . GLY A 1 111 ? -1.348 -7.553 -15.672 1.00 87.88 111 GLY A N 1
ATOM 849 C CA . GLY A 1 111 ? -1.730 -8.902 -16.094 1.00 87.88 111 GLY A CA 1
ATOM 850 C C . GLY A 1 111 ? -2.191 -9.033 -17.545 1.00 87.88 111 GLY A C 1
ATOM 851 O O . GLY A 1 111 ? -2.067 -10.113 -18.116 1.00 87.88 111 GLY A O 1
ATOM 852 N N . ILE A 1 112 ? -2.741 -7.973 -18.145 1.00 91.44 112 ILE A N 1
ATOM 853 C CA . ILE A 1 112 ? -3.394 -8.046 -19.464 1.00 91.44 112 ILE A CA 1
ATOM 854 C C . ILE A 1 112 ? -2.832 -7.017 -20.441 1.00 91.44 112 ILE A C 1
ATOM 856 O O . ILE A 1 112 ? -2.554 -7.364 -21.589 1.00 91.44 112 ILE A O 1
ATOM 860 N N . ALA A 1 113 ? -2.650 -5.767 -20.010 1.00 91.94 113 ALA A N 1
ATOM 861 C CA . ALA A 1 113 ? -2.222 -4.675 -20.880 1.00 91.94 113 ALA A CA 1
ATOM 862 C C . ALA A 1 113 ? -0.942 -4.969 -21.695 1.00 91.94 113 ALA A C 1
ATOM 864 O O . ALA A 1 113 ? -0.944 -4.619 -22.880 1.00 91.94 113 ALA A O 1
ATOM 865 N N . PRO A 1 114 ? 0.095 -5.664 -21.165 1.00 91.06 114 PRO A N 1
ATOM 866 C CA . PRO A 1 114 ? 1.309 -5.981 -21.923 1.00 91.06 114 PRO A CA 1
ATOM 867 C C . PRO A 1 114 ? 1.076 -6.912 -23.123 1.00 91.06 114 PRO A C 1
ATOM 869 O O . PRO A 1 114 ? 1.888 -6.941 -24.043 1.00 91.06 114 PRO A O 1
ATOM 872 N N . PHE A 1 115 ? -0.034 -7.657 -23.138 1.00 91.31 115 PHE A N 1
ATOM 873 C CA . PHE A 1 115 ? -0.400 -8.585 -24.213 1.00 91.31 115 PHE A CA 1
ATOM 874 C C . PHE A 1 115 ? -1.362 -7.969 -25.242 1.00 91.31 115 PHE A C 1
ATOM 876 O O . PHE A 1 115 ? -1.752 -8.633 -26.203 1.00 91.31 115 PHE A O 1
ATOM 883 N N . LEU A 1 116 ? -1.761 -6.706 -25.058 1.00 91.56 116 LEU A N 1
ATOM 884 C CA . LEU A 1 116 ? -2.708 -6.001 -25.920 1.00 91.56 116 LEU A CA 1
ATOM 885 C C . LEU A 1 116 ? -2.039 -4.853 -26.677 1.00 91.56 116 LEU A C 1
ATOM 887 O O . LEU A 1 116 ? -1.224 -4.107 -26.141 1.00 91.56 116 LEU A O 1
ATOM 891 N N . SER A 1 117 ? -2.469 -4.627 -27.918 1.00 90.25 117 SER A N 1
ATOM 892 C CA . SER A 1 117 ? -2.142 -3.394 -28.640 1.00 90.25 117 SER A CA 1
ATOM 893 C C . SER A 1 117 ? -2.797 -2.179 -27.970 1.00 90.25 117 SER A C 1
ATOM 895 O O . SER A 1 117 ? -3.970 -2.257 -27.597 1.00 90.25 117 SER A O 1
ATOM 897 N N . LYS A 1 118 ? -2.100 -1.034 -27.918 1.00 85.56 118 LYS A N 1
ATOM 898 C CA . LYS A 1 118 ? -2.579 0.213 -27.278 1.00 85.56 118 LYS A CA 1
ATOM 899 C C . LYS A 1 118 ? -3.996 0.634 -27.697 1.00 85.56 118 LYS A C 1
ATOM 901 O O . LYS A 1 118 ? -4.782 1.036 -26.849 1.00 85.56 118 LYS A O 1
ATOM 906 N N . ASN A 1 119 ? -4.359 0.461 -28.971 1.00 86.81 119 ASN A N 1
ATOM 907 C CA . ASN A 1 119 ? -5.695 0.809 -29.478 1.00 86.81 119 ASN A CA 1
ATOM 908 C C . ASN A 1 119 ? -6.834 -0.017 -28.855 1.00 86.81 119 ASN A C 1
ATOM 910 O O . ASN A 1 119 ? -7.959 0.463 -28.775 1.00 86.81 119 ASN A O 1
ATOM 914 N N . ASN A 1 120 ? -6.551 -1.236 -28.386 1.00 89.44 120 ASN A N 1
ATOM 915 C CA . ASN A 1 120 ? -7.559 -2.119 -27.796 1.00 89.44 120 ASN A CA 1
ATOM 916 C C . ASN A 1 120 ? -7.703 -1.906 -26.283 1.00 89.44 120 ASN A C 1
ATOM 918 O O . ASN A 1 120 ? -8.747 -2.226 -25.720 1.00 89.44 120 ASN A O 1
ATOM 922 N N . GLN A 1 121 ? -6.690 -1.344 -25.615 1.00 88.31 121 GLN A N 1
ATOM 923 C CA . GLN A 1 121 ? -6.684 -1.196 -24.156 1.00 88.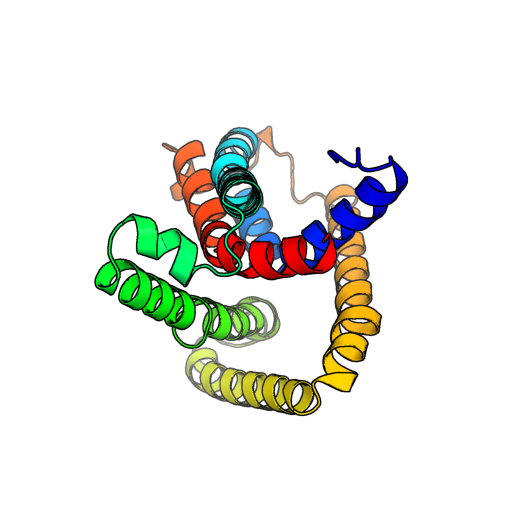31 121 GLN A CA 1
ATOM 924 C C . GLN A 1 121 ? -7.847 -0.327 -23.652 1.00 88.31 121 GLN A C 1
ATOM 926 O O . GLN A 1 121 ? -8.468 -0.677 -22.653 1.00 88.31 121 GLN A O 1
ATOM 931 N N . GLY A 1 122 ? -8.219 0.732 -24.382 1.00 88.31 122 GLY A N 1
ATOM 932 C CA . GLY A 1 122 ? -9.321 1.622 -23.993 1.00 88.31 122 GLY A CA 1
ATOM 933 C C . GLY A 1 122 ? -10.699 0.948 -23.936 1.00 88.31 122 GLY A C 1
ATOM 934 O O . GLY A 1 122 ? -11.536 1.347 -23.133 1.00 88.31 122 GLY A O 1
ATOM 935 N N . ILE A 1 123 ? -10.931 -0.092 -24.746 1.00 90.06 123 ILE A N 1
ATOM 936 C CA . ILE A 1 123 ? -12.191 -0.858 -24.749 1.00 90.06 123 ILE A CA 1
ATOM 937 C C . ILE A 1 123 ? -12.104 -2.050 -23.793 1.00 90.06 123 ILE A C 1
ATOM 939 O O . ILE A 1 123 ? -13.076 -2.372 -23.108 1.00 90.06 123 ILE A O 1
ATOM 943 N N . VAL A 1 124 ? -10.945 -2.710 -23.724 1.00 93.00 124 VAL A N 1
ATOM 944 C CA . VAL A 1 124 ? -10.779 -3.908 -22.893 1.00 93.00 124 VAL A CA 1
ATOM 945 C C . VAL A 1 124 ? -10.730 -3.560 -21.404 1.00 93.00 124 VAL A C 1
ATOM 947 O O . VAL A 1 124 ? -11.245 -4.336 -20.603 1.00 93.00 124 VAL A O 1
ATOM 950 N N . LEU A 1 125 ? -10.195 -2.395 -21.019 1.00 93.00 125 LEU A N 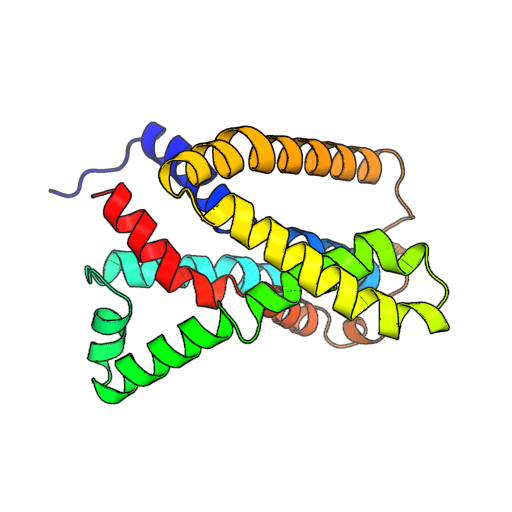1
ATOM 951 C CA . LEU A 1 125 ? -10.128 -1.974 -19.618 1.00 93.00 125 LEU A CA 1
ATOM 952 C C . LEU A 1 125 ? -11.521 -1.917 -18.950 1.00 93.00 125 LEU A C 1
ATOM 954 O O . LEU A 1 125 ? -11.696 -2.603 -17.944 1.00 93.00 125 LEU A O 1
ATOM 958 N N . PRO A 1 126 ? -12.539 -1.207 -19.487 1.00 93.50 126 PRO A N 1
ATOM 959 C CA . PRO A 1 126 ? -13.883 -1.209 -18.903 1.00 93.50 126 PRO A CA 1
ATOM 960 C C . PRO A 1 126 ? -14.497 -2.606 -18.777 1.00 93.50 126 PRO A C 1
ATOM 962 O O . PRO A 1 126 ? -15.086 -2.934 -17.746 1.00 93.50 126 PRO A O 1
ATOM 965 N N . VAL A 1 127 ? -14.339 -3.448 -19.804 1.00 94.62 127 VAL A N 1
ATOM 966 C CA . VAL A 1 127 ? -14.859 -4.823 -19.797 1.00 94.62 127 VAL A CA 1
ATOM 967 C C . VAL A 1 127 ? -14.178 -5.643 -18.703 1.00 94.62 127 VAL A C 1
ATOM 969 O O . VAL A 1 127 ? -14.857 -6.302 -17.915 1.00 94.62 127 VAL A O 1
ATOM 972 N N . PHE A 1 128 ? -12.851 -5.550 -18.604 1.00 95.06 128 PHE A N 1
ATOM 973 C CA . PHE A 1 128 ? -12.088 -6.204 -17.552 1.00 95.06 128 PHE A CA 1
ATOM 974 C C . PHE A 1 128 ? -12.513 -5.718 -16.166 1.00 95.06 128 PHE A C 1
ATOM 976 O O . PHE A 1 128 ? -12.751 -6.544 -15.293 1.00 95.06 128 PHE A O 1
ATOM 983 N N . SER A 1 129 ? -12.667 -4.408 -15.956 1.00 94.19 129 SER A N 1
ATOM 984 C CA . SER A 1 129 ? -13.099 -3.857 -14.667 1.00 94.19 129 SER A CA 1
ATOM 985 C C . SER A 1 129 ? -14.489 -4.355 -14.265 1.00 94.19 129 SER A C 1
ATOM 987 O O . SER A 1 129 ? -14.678 -4.749 -13.115 1.00 94.19 129 SER A O 1
ATOM 989 N N . ILE A 1 130 ? -15.450 -4.409 -15.196 1.00 95.06 130 ILE A N 1
ATOM 990 C CA . ILE A 1 130 ? -16.784 -4.971 -14.931 1.00 95.06 130 ILE A CA 1
ATOM 991 C C . ILE A 1 130 ? -16.668 -6.444 -14.527 1.00 95.06 130 ILE A C 1
ATOM 993 O O . ILE A 1 130 ? -17.225 -6.847 -13.507 1.00 95.06 130 ILE A O 1
ATOM 997 N N . MET A 1 131 ? -15.913 -7.246 -15.281 1.00 95.62 131 MET A N 1
ATOM 998 C CA . MET A 1 131 ? -15.709 -8.662 -14.962 1.00 95.62 131 MET A CA 1
ATOM 999 C C . MET A 1 131 ? -15.004 -8.860 -13.616 1.00 95.62 131 MET A C 1
ATOM 1001 O O . MET A 1 131 ? -15.417 -9.710 -12.828 1.00 95.62 131 MET A O 1
ATOM 1005 N N . PHE A 1 132 ? -13.984 -8.052 -13.327 1.00 94.31 132 PHE A N 1
ATOM 1006 C CA . PHE A 1 132 ? -13.249 -8.063 -12.068 1.00 94.31 132 PHE A CA 1
ATOM 1007 C C . PHE A 1 132 ? -14.187 -7.791 -10.891 1.00 94.31 132 PHE A C 1
ATOM 1009 O O . PHE A 1 132 ? -14.216 -8.564 -9.935 1.00 94.31 132 PHE A O 1
ATOM 1016 N N . PHE A 1 133 ? -15.017 -6.747 -10.969 1.00 94.06 133 PHE A N 1
ATOM 1017 C CA . PHE A 1 133 ? -15.950 -6.426 -9.891 1.00 94.06 133 PHE A CA 1
ATOM 1018 C C . PHE A 1 133 ? -17.092 -7.428 -9.753 1.00 94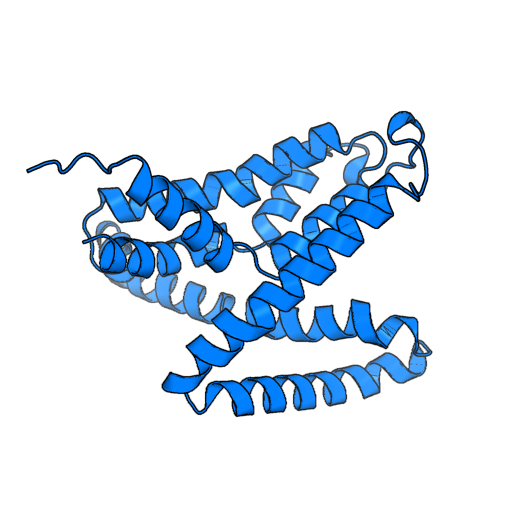.06 133 PHE A C 1
ATOM 1020 O O . PHE A 1 133 ? -17.496 -7.717 -8.628 1.00 94.06 133 PHE A O 1
ATOM 1027 N N . LEU A 1 134 ? -17.574 -8.020 -10.849 1.00 95.00 134 LEU A N 1
ATOM 1028 C CA . LEU A 1 134 ? -18.533 -9.125 -10.785 1.00 95.00 134 LEU A CA 1
ATOM 1029 C C . LEU A 1 134 ? -17.935 -10.349 -10.083 1.00 95.00 134 LEU A C 1
ATOM 1031 O O . LEU A 1 134 ? -18.615 -10.980 -9.272 1.00 95.00 134 LEU A O 1
ATOM 1035 N N . PHE A 1 135 ? -16.666 -10.658 -10.353 1.00 92.06 135 PHE A N 1
ATOM 1036 C CA . PHE A 1 135 ? -15.942 -11.734 -9.686 1.00 92.06 135 PHE A CA 1
ATOM 1037 C C . PHE A 1 135 ? -15.767 -11.435 -8.195 1.00 92.06 135 PHE A C 1
ATOM 1039 O O . PHE A 1 135 ? -16.182 -12.232 -7.358 1.00 92.06 135 PHE A O 1
ATOM 1046 N N . VAL A 1 136 ? -15.249 -10.254 -7.845 1.00 90.12 136 VAL A N 1
ATOM 1047 C CA . VAL A 1 136 ? -15.112 -9.820 -6.445 1.00 90.12 136 VAL A CA 1
ATOM 1048 C C . VAL A 1 136 ? -16.459 -9.895 -5.725 1.00 90.12 136 VAL A C 1
ATOM 1050 O O . VAL A 1 136 ? -16.551 -10.487 -4.649 1.00 90.12 136 VAL A O 1
ATOM 1053 N N . TRP A 1 137 ? -17.527 -9.376 -6.332 1.00 90.00 137 TRP A N 1
ATOM 1054 C CA . TRP A 1 137 ? -18.877 -9.441 -5.778 1.00 90.00 137 TRP A CA 1
ATOM 1055 C C . TRP A 1 137 ? -19.350 -10.880 -5.561 1.00 90.00 137 TRP A C 1
ATOM 1057 O O . TRP A 1 137 ? -19.844 -11.195 -4.480 1.00 90.00 137 TRP A O 1
ATOM 1067 N N . PHE A 1 138 ? -19.159 -11.772 -6.536 1.00 90.06 138 PHE A N 1
ATOM 1068 C CA . PHE A 1 138 ? -19.534 -13.182 -6.423 1.00 90.06 138 PHE A CA 1
ATOM 1069 C C . PHE A 1 138 ? -18.881 -13.867 -5.213 1.00 90.06 138 PHE A C 1
ATOM 1071 O O . PHE A 1 138 ? -19.576 -14.546 -4.455 1.00 90.06 138 PHE A O 1
ATOM 1078 N N . PHE A 1 139 ? -17.583 -13.645 -4.985 1.00 84.44 139 PHE A N 1
ATOM 1079 C CA . PHE A 1 139 ? -16.875 -14.197 -3.822 1.00 84.44 139 PHE A CA 1
ATOM 1080 C C . PHE A 1 139 ? -17.256 -13.508 -2.506 1.00 84.44 139 PHE A C 1
ATOM 1082 O O . PHE A 1 139 ? -17.276 -14.155 -1.459 1.00 84.44 139 PHE A O 1
ATOM 1089 N N . SER A 1 140 ? -17.627 -12.227 -2.558 1.00 85.50 140 SER A N 1
ATOM 1090 C CA . SER A 1 140 ? -17.991 -11.434 -1.377 1.00 85.50 140 SER A CA 1
ATOM 1091 C C . SER A 1 140 ? -19.412 -11.704 -0.871 1.00 85.50 140 SER A C 1
ATOM 1093 O O . SER A 1 140 ? -19.718 -11.403 0.279 1.00 85.50 140 SER A O 1
ATOM 1095 N N . LYS A 1 141 ? -20.286 -12.313 -1.687 1.00 85.69 141 LYS A N 1
ATOM 1096 C CA . LYS A 1 141 ? -21.673 -12.649 -1.309 1.00 85.69 141 LYS A CA 1
ATOM 1097 C C . LYS A 1 141 ? -21.813 -13.570 -0.102 1.00 85.69 141 LYS A C 1
ATOM 1099 O O . LY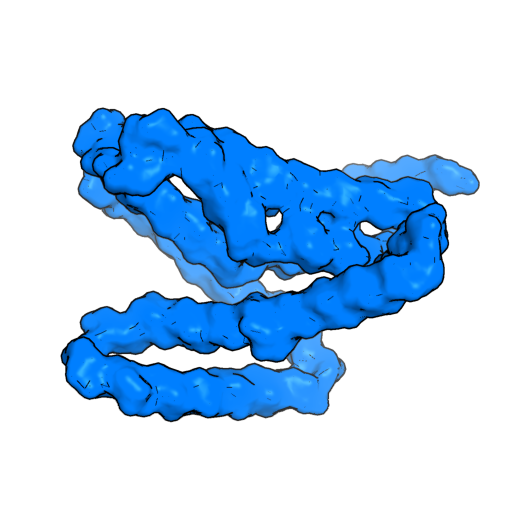S A 1 141 ? -22.862 -13.555 0.532 1.00 85.69 141 LYS A O 1
ATOM 1104 N N . ASN A 1 142 ? -20.809 -14.400 0.179 1.00 83.75 142 ASN A N 1
ATOM 1105 C CA . ASN A 1 142 ? -20.841 -15.365 1.276 1.00 83.75 142 ASN A CA 1
ATOM 1106 C C . ASN A 1 142 ? -19.760 -15.013 2.309 1.00 83.75 142 ASN A C 1
ATOM 1108 O O . ASN A 1 142 ? -18.683 -15.614 2.270 1.00 83.75 142 ASN A O 1
ATOM 1112 N N . PRO A 1 143 ? -20.028 -14.085 3.252 1.00 74.44 143 PRO A N 1
ATOM 1113 C CA . PRO A 1 143 ? -19.048 -13.646 4.248 1.00 74.44 143 PRO A CA 1
ATOM 1114 C C . PRO A 1 143 ? -18.442 -14.799 5.055 1.00 74.44 143 PRO A C 1
ATOM 1116 O O . PRO A 1 143 ? -17.253 -14.786 5.356 1.00 74.44 143 PRO A O 1
ATOM 1119 N N . SER A 1 144 ? -19.234 -15.840 5.338 1.00 76.50 144 SER A N 1
ATOM 1120 C CA . SER A 1 144 ? -18.779 -17.036 6.057 1.00 76.50 144 SER A CA 1
ATOM 1121 C C . SER A 1 144 ? -17.702 -17.824 5.307 1.00 76.50 144 SER A C 1
ATOM 1123 O O . SER A 1 144 ? -16.809 -18.376 5.937 1.00 76.50 144 SER A O 1
ATOM 1125 N N . ARG A 1 145 ? -17.750 -17.848 3.969 1.00 78.00 145 ARG A N 1
ATOM 1126 C CA . ARG A 1 145 ? -16.735 -18.500 3.124 1.00 78.00 145 ARG A CA 1
ATOM 1127 C C . ARG A 1 145 ? -15.628 -17.549 2.682 1.00 78.00 145 ARG A C 1
ATOM 1129 O O . ARG A 1 145 ? -14.602 -18.014 2.201 1.00 78.00 145 ARG A O 1
ATOM 1136 N N . LEU A 1 146 ? -15.804 -16.238 2.844 1.00 74.19 146 LEU A N 1
ATOM 1137 C CA . LEU A 1 146 ? -14.794 -15.243 2.483 1.00 74.19 146 LEU A CA 1
ATOM 1138 C C . LEU A 1 146 ? -13.487 -15.484 3.246 1.00 74.19 146 LEU A C 1
ATOM 1140 O O . LEU A 1 146 ? -12.418 -15.473 2.641 1.00 74.19 146 LEU A O 1
ATOM 1144 N N . LEU A 1 147 ? -13.585 -15.774 4.547 1.00 69.00 147 LEU A N 1
ATOM 1145 C CA . LEU A 1 147 ? -12.429 -16.123 5.377 1.00 69.00 147 LEU A CA 1
ATOM 1146 C C . LEU A 1 147 ? -11.730 -17.397 4.882 1.00 69.00 147 LEU A C 1
ATOM 1148 O O . LEU A 1 147 ? -10.502 -17.449 4.867 1.00 69.00 147 LEU A O 1
ATOM 1152 N N . ASP A 1 148 ? -12.488 -18.391 4.411 1.00 76.44 148 ASP A N 1
ATOM 1153 C CA . ASP A 1 148 ? -11.920 -19.603 3.817 1.00 76.44 148 ASP A CA 1
ATOM 1154 C C . ASP A 1 148 ? -11.216 -19.299 2.487 1.00 76.44 148 ASP A C 1
ATOM 1156 O O . ASP A 1 148 ? -10.070 -19.699 2.296 1.00 76.44 148 ASP A O 1
ATOM 1160 N N . TYR A 1 149 ? -11.856 -18.562 1.574 1.00 78.38 149 TYR A N 1
ATOM 1161 C CA . TYR A 1 149 ? -11.281 -18.229 0.268 1.00 78.38 149 TYR A CA 1
ATOM 1162 C C . TYR A 1 149 ? -10.018 -17.374 0.389 1.00 78.38 149 TYR A C 1
ATOM 1164 O O . TYR A 1 149 ? -8.991 -17.693 -0.212 1.00 78.38 149 TYR A O 1
ATOM 1172 N N . VAL A 1 150 ? -10.077 -16.303 1.181 1.00 74.25 150 VAL A N 1
ATOM 1173 C CA . VAL A 1 150 ? -8.958 -15.372 1.353 1.00 74.25 150 VAL A CA 1
ATOM 1174 C C . VAL A 1 150 ? -7.853 -16.010 2.191 1.00 74.25 150 VAL A C 1
ATOM 1176 O O . VAL A 1 150 ? -6.699 -16.036 1.768 1.00 74.25 150 VAL A O 1
ATOM 1179 N N . GLY A 1 151 ? -8.204 -16.564 3.353 1.00 69.62 151 GLY A N 1
ATOM 1180 C CA . GLY A 1 151 ? -7.238 -17.061 4.329 1.00 69.62 151 GLY A CA 1
ATOM 1181 C C . GLY A 1 151 ? -6.594 -18.395 3.952 1.00 69.62 151 GLY A C 1
ATOM 1182 O O . GLY A 1 151 ? -5.389 -18.548 4.135 1.00 69.62 151 GLY A O 1
ATOM 1183 N N . LYS A 1 152 ? -7.358 -19.360 3.418 1.00 77.06 152 LYS A N 1
ATOM 1184 C CA . LYS A 1 152 ? -6.840 -20.713 3.128 1.00 77.06 152 LYS A CA 1
ATOM 1185 C C . LYS A 1 152 ? -6.300 -20.877 1.711 1.00 77.06 152 LYS A C 1
ATOM 1187 O O . LYS A 1 152 ? -5.442 -21.729 1.509 1.00 77.06 152 LYS A O 1
ATOM 1192 N N . PHE A 1 153 ? -6.788 -20.100 0.742 1.00 80.06 153 PHE A N 1
ATOM 1193 C CA . PHE A 1 153 ? -6.420 -20.282 -0.667 1.00 80.06 153 PHE A CA 1
ATOM 1194 C C . PHE A 1 153 ? -5.653 -19.092 -1.238 1.00 80.06 153 PHE A C 1
ATOM 1196 O O . PHE A 1 153 ? -4.502 -19.256 -1.639 1.00 80.06 153 PHE A O 1
ATOM 1203 N N . LEU A 1 154 ? -6.256 -17.899 -1.269 1.00 82.00 154 LEU A N 1
ATOM 1204 C CA . LEU A 1 154 ? -5.667 -16.747 -1.960 1.00 82.00 154 LEU A CA 1
ATOM 1205 C C . LEU A 1 154 ? -4.375 -16.268 -1.301 1.00 82.00 154 LEU A C 1
ATOM 1207 O O . LEU A 1 154 ? -3.389 -16.076 -2.005 1.00 82.00 154 LEU A O 1
ATOM 1211 N N . ASN A 1 155 ? -4.351 -16.107 0.025 1.00 78.69 155 ASN A N 1
ATOM 1212 C CA . ASN A 1 155 ? -3.165 -15.612 0.720 1.00 78.69 155 ASN A CA 1
ATOM 1213 C C . ASN A 1 155 ? -1.974 -16.594 0.634 1.00 78.69 155 ASN A C 1
ATOM 1215 O O . ASN A 1 155 ? -0.891 -16.165 0.236 1.00 78.69 155 ASN A O 1
ATOM 1219 N N . PRO A 1 156 ? -2.130 -17.912 0.885 1.00 83.75 156 PRO A N 1
ATOM 1220 C CA . PRO A 1 156 ? -1.036 -18.863 0.677 1.00 83.75 156 PRO A CA 1
ATOM 1221 C C . PRO A 1 156 ? -0.536 -18.911 -0.770 1.00 83.75 156 PRO A C 1
ATOM 1223 O O . PRO A 1 156 ? 0.671 -18.948 -0.997 1.00 83.75 156 PRO A O 1
ATOM 1226 N N . LEU A 1 157 ? -1.443 -18.864 -1.753 1.00 88.19 157 LEU A N 1
ATOM 1227 C CA . LEU A 1 157 ? -1.076 -18.841 -3.170 1.00 88.19 157 LEU A CA 1
ATOM 1228 C C . LEU A 1 157 ? -0.300 -17.569 -3.534 1.00 88.19 157 LEU A C 1
ATOM 1230 O O . LEU A 1 157 ? 0.703 -17.622 -4.243 1.00 88.19 157 LEU A O 1
ATOM 1234 N N . PHE A 1 158 ? -0.743 -16.427 -3.017 1.00 83.69 158 PHE A N 1
ATOM 1235 C CA . PHE A 1 158 ? -0.067 -15.152 -3.183 1.00 83.69 158 PHE A CA 1
ATOM 1236 C C . PHE A 1 158 ? 1.349 -15.179 -2.588 1.00 83.69 158 PHE A C 1
ATOM 1238 O O . PHE A 1 158 ? 2.301 -14.806 -3.271 1.00 83.69 158 PHE A O 1
ATOM 1245 N N . LEU A 1 159 ? 1.517 -15.691 -1.363 1.00 86.31 159 LEU A N 1
ATOM 1246 C CA . LEU A 1 159 ? 2.836 -15.823 -0.736 1.00 86.31 159 LEU A CA 1
ATOM 1247 C C . LEU A 1 159 ? 3.743 -16.802 -1.478 1.00 86.31 159 LEU A C 1
ATOM 1249 O O . LEU A 1 159 ? 4.946 -16.570 -1.573 1.00 86.31 159 LEU A O 1
ATOM 1253 N N . PHE A 1 160 ? 3.177 -17.866 -2.045 1.00 90.62 160 PHE A N 1
ATOM 1254 C CA . PHE A 1 160 ? 3.913 -18.795 -2.891 1.00 90.62 160 PHE A CA 1
ATOM 1255 C C . PHE A 1 160 ? 4.467 -18.107 -4.147 1.00 90.62 160 PHE A C 1
ATOM 1257 O O . PHE A 1 160 ? 5.663 -18.206 -4.424 1.00 90.62 160 PHE A O 1
ATOM 1264 N N . PHE A 1 161 ? 3.643 -17.348 -4.877 1.00 90.19 161 PHE A N 1
ATOM 1265 C CA . PHE A 1 161 ? 4.114 -16.596 -6.045 1.00 90.19 161 PHE A CA 1
ATOM 1266 C C . PHE A 1 161 ? 5.090 -15.477 -5.677 1.00 90.19 161 PHE A C 1
ATOM 1268 O O . PHE A 1 161 ? 6.061 -15.261 -6.401 1.00 90.19 161 PHE A O 1
ATOM 1275 N N . LEU A 1 162 ? 4.885 -14.806 -4.541 1.00 88.19 162 LEU A N 1
ATOM 1276 C CA . LEU A 1 162 ? 5.839 -13.833 -4.016 1.00 88.19 162 LEU A CA 1
ATOM 1277 C C . LEU A 1 162 ? 7.198 -14.485 -3.739 1.00 88.19 162 LEU A C 1
ATOM 1279 O O . LEU A 1 162 ? 8.226 -13.940 -4.130 1.00 88.19 162 LEU A O 1
ATOM 1283 N N . ALA A 1 163 ? 7.214 -15.659 -3.106 1.00 90.81 163 ALA A N 1
ATOM 1284 C CA . ALA A 1 163 ? 8.445 -16.393 -2.842 1.00 90.81 163 ALA A CA 1
ATOM 1285 C C . ALA A 1 163 ? 9.168 -16.761 -4.147 1.00 90.81 163 ALA A C 1
ATOM 1287 O O . ALA A 1 163 ? 10.375 -16.554 -4.249 1.00 90.81 163 ALA A O 1
ATOM 1288 N N . ILE A 1 164 ? 8.434 -17.229 -5.165 1.00 93.50 164 ILE A N 1
ATOM 1289 C CA . ILE A 1 164 ? 8.997 -17.486 -6.499 1.00 93.50 164 ILE A CA 1
ATOM 1290 C C . ILE A 1 164 ? 9.608 -16.211 -7.084 1.00 93.50 164 ILE A C 1
ATOM 1292 O O . ILE A 1 164 ? 10.743 -16.245 -7.552 1.00 93.50 164 ILE A O 1
ATOM 1296 N N . LEU A 1 165 ? 8.884 -15.090 -7.042 1.00 89.12 165 LEU A N 1
ATOM 1297 C CA . LEU A 1 165 ? 9.355 -13.810 -7.570 1.00 89.12 165 LEU A CA 1
ATOM 1298 C C . LEU A 1 165 ? 10.652 -13.366 -6.885 1.00 89.12 165 LEU A C 1
ATOM 1300 O O . LEU A 1 165 ? 11.597 -12.977 -7.568 1.00 89.12 165 LEU A O 1
ATOM 1304 N N . LEU A 1 166 ? 10.726 -13.471 -5.555 1.00 90.12 166 LEU A N 1
ATOM 1305 C CA . LEU A 1 166 ? 11.933 -13.139 -4.798 1.00 90.12 166 LEU A CA 1
ATOM 1306 C C . LEU A 1 166 ? 13.105 -14.047 -5.182 1.00 90.12 166 LEU A C 1
ATOM 1308 O O . LEU A 1 166 ? 14.195 -13.553 -5.455 1.00 90.12 166 LEU A O 1
ATOM 1312 N N . VAL A 1 167 ? 12.886 -15.362 -5.257 1.00 93.88 167 VAL A N 1
ATOM 1313 C CA . VAL A 1 167 ? 13.923 -16.324 -5.661 1.00 93.88 167 VAL A CA 1
ATOM 1314 C C . VAL A 1 167 ? 14.430 -16.022 -7.074 1.00 93.88 167 VAL A C 1
ATOM 1316 O O . VAL A 1 167 ? 15.641 -15.973 -7.290 1.00 93.88 167 VAL A O 1
ATOM 1319 N N . LEU A 1 168 ? 13.532 -15.754 -8.025 1.00 91.06 168 LEU A N 1
ATOM 1320 C CA . LEU A 1 168 ? 13.905 -15.383 -9.391 1.00 91.06 168 LEU A CA 1
ATOM 1321 C C . LEU A 1 168 ? 14.698 -14.075 -9.439 1.00 91.06 168 LEU A C 1
ATOM 1323 O O . LEU A 1 168 ? 15.664 -14.000 -10.190 1.00 91.06 168 LEU A O 1
ATOM 1327 N N . ALA A 1 169 ? 14.351 -13.082 -8.618 1.00 88.06 169 ALA A N 1
ATOM 1328 C CA . ALA A 1 169 ? 15.089 -11.823 -8.551 1.00 88.06 169 ALA A CA 1
ATOM 1329 C C . ALA A 1 169 ? 16.549 -12.012 -8.088 1.00 88.06 169 ALA A C 1
ATOM 1331 O O . ALA A 1 169 ? 17.431 -11.292 -8.554 1.00 88.06 169 ALA A O 1
ATOM 1332 N N . PHE A 1 170 ? 16.820 -12.992 -7.215 1.00 88.31 170 PHE A N 1
ATOM 1333 C CA . PHE A 1 170 ? 18.183 -13.322 -6.777 1.00 88.31 170 PHE A CA 1
ATOM 1334 C C . PHE A 1 170 ? 18.952 -14.198 -7.776 1.00 88.31 170 PHE A C 1
ATOM 1336 O O . PHE A 1 170 ? 20.157 -14.014 -7.934 1.00 88.31 170 PHE A O 1
ATOM 1343 N N . ILE A 1 171 ? 18.285 -15.149 -8.439 1.00 94.00 171 ILE A N 1
ATOM 1344 C CA . ILE A 1 171 ? 18.933 -16.071 -9.392 1.00 94.00 171 ILE A CA 1
ATOM 1345 C C . ILE A 1 171 ? 19.172 -15.397 -10.752 1.00 94.00 171 ILE A C 1
ATOM 1347 O O . ILE A 1 171 ? 20.193 -15.639 -11.394 1.00 94.00 171 ILE A O 1
ATOM 1351 N N . HIS A 1 172 ? 18.253 -14.532 -11.184 1.00 90.31 172 HIS A N 1
ATOM 1352 C CA . HIS A 1 172 ? 18.296 -13.821 -12.462 1.00 90.31 172 HIS A CA 1
ATOM 1353 C C . HIS A 1 172 ? 18.207 -12.301 -12.253 1.00 90.31 172 HIS A C 1
ATOM 1355 O O . HIS A 1 172 ? 17.205 -11.681 -12.623 1.00 90.31 172 HIS A O 1
ATOM 1361 N N . PRO A 1 173 ? 19.242 -11.669 -11.668 1.00 85.00 173 PRO A N 1
ATOM 1362 C CA . PRO A 1 173 ? 19.246 -10.227 -11.481 1.00 85.00 173 PRO A CA 1
ATOM 1363 C C . PRO A 1 173 ? 19.277 -9.510 -12.837 1.00 85.00 173 PRO A C 1
ATOM 1365 O O . PRO A 1 173 ? 20.050 -9.860 -13.728 1.00 85.00 173 PRO A O 1
ATOM 1368 N N . LEU A 1 174 ? 18.467 -8.457 -12.972 1.00 82.12 174 LEU A N 1
ATOM 1369 C CA . LEU A 1 174 ? 18.415 -7.620 -14.180 1.00 82.12 174 LEU A CA 1
ATOM 1370 C C . LEU A 1 174 ? 19.676 -6.753 -14.372 1.00 82.12 174 LEU A C 1
ATOM 1372 O O . LEU A 1 174 ? 19.862 -6.160 -15.431 1.00 82.12 174 LEU A O 1
ATOM 1376 N N . GLY A 1 175 ? 20.541 -6.666 -13.359 1.00 83.50 175 GLY A N 1
ATOM 1377 C CA . GLY A 1 175 ? 21.787 -5.906 -13.387 1.00 83.50 175 GLY A CA 1
ATOM 1378 C C . GLY A 1 175 ? 22.350 -5.659 -11.986 1.00 83.50 175 GLY A C 1
ATOM 1379 O O . GLY A 1 175 ? 21.798 -6.123 -10.988 1.00 83.50 175 GLY A O 1
ATOM 1380 N N . SER A 1 176 ? 23.454 -4.912 -11.910 1.00 85.62 176 SER A N 1
ATOM 1381 C CA . SER A 1 176 ? 23.991 -4.416 -10.636 1.00 85.62 176 SER A CA 1
ATOM 1382 C C . SER A 1 176 ? 23.242 -3.162 -10.186 1.00 85.62 176 SER A C 1
ATOM 1384 O O . SER A 1 176 ? 23.001 -2.262 -10.990 1.00 85.62 176 SER A O 1
ATOM 1386 N N . ILE A 1 177 ? 22.955 -3.063 -8.884 1.00 84.88 177 ILE A N 1
ATOM 1387 C CA . ILE A 1 177 ? 22.321 -1.887 -8.266 1.00 84.88 177 ILE A CA 1
ATOM 1388 C C . ILE A 1 177 ? 23.161 -0.625 -8.502 1.00 84.88 177 ILE A C 1
ATOM 1390 O O . ILE A 1 177 ? 22.620 0.421 -8.837 1.00 84.88 177 ILE A O 1
ATOM 1394 N N . SER A 1 178 ? 24.488 -0.714 -8.370 1.00 83.00 178 SER A N 1
ATOM 1395 C CA . SER A 1 178 ? 25.380 0.452 -8.468 1.00 83.00 178 SER A CA 1
ATOM 1396 C C . SER A 1 178 ? 25.445 1.068 -9.866 1.00 83.00 178 SER A C 1
ATOM 1398 O O . SER A 1 178 ? 25.769 2.244 -9.998 1.00 83.00 178 SER A O 1
ATOM 1400 N N . SER A 1 179 ? 25.146 0.284 -10.902 1.00 85.19 179 SER A N 1
ATOM 1401 C CA . SER A 1 179 ? 25.153 0.719 -12.300 1.00 85.19 179 SER A CA 1
ATOM 1402 C C . SER A 1 179 ? 23.745 0.885 -12.873 1.00 85.19 179 SER A C 1
ATOM 1404 O O . SER A 1 179 ? 23.606 1.128 -14.071 1.00 85.19 179 SER A O 1
ATOM 1406 N N . ALA A 1 180 ? 22.704 0.694 -12.059 1.00 88.25 180 ALA A N 1
ATOM 1407 C CA . ALA A 1 180 ? 21.328 0.768 -12.519 1.00 88.25 180 ALA A CA 1
ATOM 1408 C C . ALA A 1 180 ? 20.952 2.223 -12.854 1.00 88.25 180 ALA A C 1
ATOM 1410 O O . ALA A 1 180 ? 21.259 3.129 -12.067 1.00 88.25 180 ALA A O 1
ATOM 1411 N N . PRO A 1 181 ? 20.291 2.464 -14.002 1.00 87.81 181 PRO A N 1
ATOM 1412 C CA . PRO A 1 181 ? 19.878 3.803 -14.394 1.00 87.81 181 PRO A CA 1
ATOM 1413 C C . PRO A 1 181 ? 18.905 4.378 -13.364 1.00 87.81 181 PRO A C 1
ATOM 1415 O O . PRO A 1 181 ? 18.025 3.679 -12.871 1.00 87.81 181 PRO A O 1
ATOM 1418 N N . ILE A 1 182 ? 19.072 5.660 -13.050 1.00 91.19 182 ILE A N 1
ATOM 1419 C CA . ILE A 1 182 ? 18.181 6.381 -12.142 1.00 91.19 182 ILE A CA 1
ATOM 1420 C C . ILE A 1 182 ? 17.124 7.095 -12.988 1.00 91.19 182 ILE A C 1
ATOM 1422 O O . ILE A 1 182 ? 17.452 7.968 -13.806 1.00 91.19 182 ILE A O 1
ATOM 1426 N N . GLY A 1 183 ? 15.862 6.724 -12.782 1.00 88.75 183 GLY A N 1
ATOM 1427 C CA . GLY A 1 183 ? 14.702 7.374 -13.380 1.00 88.75 183 GLY A CA 1
ATOM 1428 C C . GLY A 1 183 ? 14.617 8.848 -12.982 1.00 88.75 183 GLY A C 1
ATOM 1429 O O . GLY A 1 183 ? 15.064 9.249 -11.906 1.00 88.75 183 GLY A O 1
ATOM 1430 N N . GLU A 1 184 ? 14.041 9.677 -13.856 1.00 89.25 184 GLU A N 1
ATOM 1431 C CA . GLU A 1 184 ? 13.973 11.138 -13.673 1.00 89.25 184 GLU A CA 1
ATOM 1432 C C . GLU A 1 184 ? 13.390 11.530 -12.305 1.00 89.25 184 GLU A C 1
ATOM 1434 O O . GLU A 1 184 ? 13.920 12.408 -11.628 1.00 89.25 184 GLU A O 1
ATOM 1439 N N . ALA A 1 185 ? 12.355 10.813 -11.852 1.00 86.44 185 ALA A N 1
ATOM 1440 C CA . ALA A 1 185 ? 11.667 11.085 -10.592 1.00 86.44 185 ALA A CA 1
ATOM 1441 C C . ALA A 1 185 ? 12.532 10.868 -9.332 1.00 86.44 185 ALA A C 1
ATOM 1443 O O . ALA A 1 185 ? 12.201 11.406 -8.278 1.00 86.44 185 ALA A O 1
ATOM 1444 N N . TYR A 1 186 ? 13.627 10.105 -9.423 1.00 89.50 186 TYR A N 1
ATOM 1445 C CA . TYR A 1 186 ? 14.498 9.774 -8.286 1.00 89.50 186 TYR A CA 1
ATOM 1446 C C . TYR A 1 186 ? 15.878 10.438 -8.360 1.00 89.50 186 TYR A C 1
ATOM 1448 O O . TYR A 1 186 ? 16.689 10.231 -7.460 1.00 89.50 186 TYR A O 1
ATOM 1456 N N . ARG A 1 187 ? 16.169 11.247 -9.391 1.00 87.69 187 ARG A N 1
ATOM 1457 C CA . ARG A 1 187 ? 17.500 11.863 -9.557 1.00 87.69 187 ARG A CA 1
ATOM 1458 C C . ARG A 1 187 ? 17.854 12.900 -8.502 1.00 87.69 187 ARG A C 1
ATOM 1460 O O . ARG A 1 187 ? 19.015 12.983 -8.125 1.00 87.69 187 ARG A O 1
ATOM 1467 N N . GLN A 1 188 ? 16.892 13.722 -8.090 1.00 86.06 188 GLN A N 1
ATOM 1468 C CA . GLN A 1 188 ? 17.143 14.829 -7.160 1.00 86.06 188 GLN A CA 1
ATOM 1469 C C . GLN A 1 188 ? 16.709 14.472 -5.735 1.00 86.06 188 GLN A C 1
ATOM 1471 O O . GLN A 1 188 ? 17.505 14.590 -4.809 1.00 86.06 188 GLN A O 1
ATOM 1476 N N . ASP A 1 189 ? 15.494 13.938 -5.573 1.00 90.88 189 ASP A N 1
ATOM 1477 C CA . ASP A 1 189 ? 14.863 13.742 -4.263 1.00 90.88 189 ASP A CA 1
ATOM 1478 C C . ASP A 1 189 ? 14.395 12.295 -4.034 1.00 90.88 189 ASP A C 1
ATOM 1480 O O . ASP A 1 189 ? 13.231 12.033 -3.716 1.00 90.88 189 ASP A O 1
ATOM 1484 N N . ALA A 1 190 ? 15.310 11.327 -4.167 1.00 93.69 190 ALA A N 1
ATOM 1485 C CA . ALA A 1 190 ? 14.995 9.900 -4.021 1.00 93.69 190 ALA A CA 1
ATOM 1486 C C . ALA A 1 190 ? 14.268 9.567 -2.703 1.00 93.69 190 ALA A C 1
ATOM 1488 O O . ALA A 1 190 ? 13.336 8.762 -2.699 1.00 93.69 190 ALA A O 1
ATOM 1489 N N . PHE A 1 191 ? 14.653 10.216 -1.596 1.00 96.38 191 PHE A N 1
ATOM 1490 C CA . PHE A 1 191 ? 14.007 10.033 -0.293 1.00 96.38 191 PHE A CA 1
ATOM 1491 C C . PHE A 1 191 ? 12.538 10.472 -0.316 1.00 96.38 191 PHE A C 1
ATOM 1493 O O . PHE A 1 191 ? 11.664 9.698 0.064 1.00 96.38 191 PHE A O 1
ATOM 1500 N N . PHE A 1 192 ? 12.243 11.693 -0.774 1.00 95.56 192 PHE A N 1
ATOM 1501 C CA . PHE A 1 192 ? 10.875 12.225 -0.780 1.00 95.56 192 PHE A CA 1
ATOM 1502 C C . PHE A 1 192 ? 9.982 11.515 -1.794 1.00 95.56 192 PHE A C 1
ATOM 1504 O O . PHE A 1 192 ? 8.788 11.321 -1.545 1.00 95.56 192 PHE A O 1
ATOM 1511 N N . LYS A 1 193 ? 10.555 11.069 -2.915 1.00 95.12 193 LYS A N 1
ATOM 1512 C CA . LYS A 1 193 ? 9.824 10.232 -3.860 1.00 95.12 193 LYS A CA 1
ATOM 1513 C C . LYS A 1 193 ? 9.453 8.892 -3.222 1.00 95.12 193 LYS A C 1
ATOM 1515 O O . LYS A 1 193 ? 8.270 8.564 -3.185 1.00 95.12 193 LYS A O 1
ATOM 1520 N N . GLY A 1 194 ? 10.414 8.204 -2.601 1.00 94.88 194 GLY A N 1
ATOM 1521 C CA . GLY A 1 194 ? 10.150 6.978 -1.845 1.00 94.88 194 GLY A CA 1
ATOM 1522 C C . GLY A 1 194 ? 9.139 7.174 -0.710 1.00 94.88 194 GLY A C 1
ATOM 1523 O O . GLY A 1 194 ? 8.227 6.369 -0.552 1.00 94.88 194 GLY A O 1
ATOM 1524 N N . PHE A 1 195 ? 9.225 8.289 0.020 1.00 96.12 195 PHE A N 1
ATOM 1525 C CA . PHE A 1 195 ? 8.245 8.697 1.035 1.00 96.12 195 PHE A CA 1
ATOM 1526 C C . PHE A 1 195 ? 6.832 8.807 0.453 1.00 96.12 195 PHE A C 1
ATOM 1528 O O . PHE A 1 195 ? 5.868 8.310 1.037 1.00 96.12 195 PHE A O 1
ATOM 1535 N N . THR A 1 196 ? 6.695 9.414 -0.724 1.00 94.50 196 THR A N 1
ATOM 1536 C CA . THR A 1 196 ? 5.405 9.545 -1.410 1.00 94.50 196 THR A CA 1
ATOM 1537 C C . THR A 1 196 ? 4.884 8.187 -1.882 1.00 94.50 196 THR A C 1
ATOM 1539 O O . THR A 1 196 ? 3.695 7.905 -1.753 1.00 94.50 196 THR A O 1
ATOM 1542 N N . ASP A 1 197 ? 5.756 7.309 -2.375 1.00 93.50 197 ASP A N 1
ATOM 1543 C CA . ASP A 1 197 ? 5.360 5.968 -2.817 1.00 93.50 197 ASP A CA 1
ATOM 1544 C C . ASP A 1 197 ? 4.922 5.080 -1.647 1.00 93.50 197 ASP A C 1
ATOM 1546 O O . ASP A 1 197 ? 3.944 4.345 -1.774 1.00 93.50 197 ASP A O 1
ATOM 1550 N N . GLY A 1 198 ? 5.571 5.211 -0.487 1.00 93.81 198 GLY A N 1
ATOM 1551 C CA . GLY A 1 198 ? 5.135 4.560 0.748 1.00 93.81 198 GLY A CA 1
ATOM 1552 C C . GLY A 1 198 ? 3.792 5.096 1.246 1.00 93.81 198 GLY A C 1
ATOM 1553 O O . GLY A 1 198 ? 2.944 4.323 1.672 1.00 93.81 198 GLY A O 1
ATOM 1554 N N . TYR A 1 199 ? 3.526 6.400 1.112 1.00 92.75 199 TYR A N 1
ATOM 1555 C CA . TYR A 1 199 ? 2.205 6.966 1.414 1.00 92.75 199 TYR A CA 1
ATOM 1556 C C . TYR A 1 199 ? 1.128 6.428 0.459 1.00 92.75 199 TYR A C 1
ATOM 1558 O O . TYR A 1 199 ? 0.011 6.108 0.872 1.00 92.75 199 TYR A O 1
ATOM 1566 N N . ASN A 1 200 ? 1.483 6.263 -0.816 1.00 91.50 200 ASN A N 1
ATOM 1567 C CA . ASN A 1 200 ? 0.590 5.749 -1.842 1.00 91.50 200 ASN A CA 1
ATOM 1568 C C . ASN A 1 200 ? 0.221 4.272 -1.654 1.00 91.50 200 ASN A C 1
ATOM 1570 O O . ASN A 1 200 ? -0.717 3.823 -2.314 1.00 91.50 200 ASN A O 1
ATOM 1574 N N . THR A 1 201 ? 0.846 3.505 -0.753 1.00 90.88 201 THR A N 1
ATOM 1575 C CA . THR A 1 201 ? 0.319 2.170 -0.402 1.00 90.88 201 THR A CA 1
ATOM 1576 C C . THR A 1 201 ? -1.087 2.274 0.192 1.00 90.88 201 THR A C 1
ATOM 1578 O O . THR A 1 201 ? -1.919 1.408 -0.078 1.00 90.88 201 THR A O 1
ATOM 1581 N N . LEU A 1 202 ? -1.395 3.417 0.826 1.00 90.56 202 LEU A N 1
ATOM 1582 C CA . LEU A 1 202 ? -2.621 3.752 1.563 1.00 90.56 202 LEU A CA 1
ATOM 1583 C C . LEU A 1 202 ? -2.755 3.038 2.908 1.00 90.56 202 LEU A C 1
ATOM 1585 O O . LEU A 1 202 ? -3.755 3.220 3.604 1.00 90.56 202 LEU A O 1
ATOM 1589 N N . ASP A 1 203 ? -1.727 2.309 3.330 1.00 90.81 203 ASP A N 1
ATOM 1590 C CA . ASP A 1 203 ? -1.720 1.592 4.601 1.00 90.81 203 ASP A CA 1
ATOM 1591 C C . ASP A 1 203 ? -1.872 2.541 5.787 1.00 90.81 203 ASP A C 1
ATOM 1593 O O . ASP A 1 203 ? -2.556 2.219 6.755 1.00 90.81 203 ASP A O 1
ATOM 1597 N N . ALA A 1 204 ? -1.302 3.747 5.699 1.00 89.88 204 ALA A N 1
ATOM 1598 C CA . ALA A 1 204 ? -1.428 4.758 6.744 1.00 89.88 204 ALA A CA 1
ATOM 1599 C C . ALA A 1 204 ? -2.900 5.128 6.989 1.00 89.88 204 ALA A C 1
ATOM 1601 O O . ALA A 1 204 ? -3.329 5.245 8.133 1.00 89.88 204 ALA A O 1
ATOM 1602 N N . LEU A 1 205 ? -3.690 5.246 5.919 1.00 88.19 205 LEU A N 1
ATOM 1603 C CA . LEU A 1 205 ? -5.115 5.569 5.986 1.00 88.19 205 LEU A CA 1
ATOM 1604 C C . LEU A 1 205 ? -5.943 4.389 6.507 1.00 88.19 205 LEU A C 1
ATOM 1606 O O . LEU A 1 205 ? -6.814 4.571 7.355 1.00 88.19 205 LEU A O 1
ATOM 1610 N N . VAL A 1 206 ? -5.658 3.174 6.035 1.00 87.00 206 VAL A N 1
ATOM 1611 C CA . VAL A 1 206 ? -6.403 1.969 6.437 1.00 87.00 206 VAL A CA 1
ATOM 1612 C C . VAL A 1 206 ? -6.024 1.512 7.853 1.00 87.00 206 VAL A C 1
ATOM 1614 O O . VAL A 1 206 ? -6.817 0.843 8.517 1.00 87.00 206 VAL A O 1
ATOM 1617 N N . SER A 1 207 ? -4.856 1.919 8.361 1.00 89.12 207 SER A N 1
ATOM 1618 C CA . SER A 1 207 ? -4.348 1.503 9.672 1.00 89.12 207 SER A CA 1
ATOM 1619 C C . SER A 1 207 ? -5.317 1.766 10.819 1.00 89.12 207 SER A C 1
ATOM 1621 O O . SER A 1 207 ? -5.455 0.915 11.693 1.00 89.12 207 SER A O 1
ATOM 1623 N N . PHE A 1 208 ? -6.056 2.877 10.781 1.00 86.12 208 PHE A N 1
ATOM 1624 C CA . PHE A 1 208 ? -7.065 3.200 11.786 1.00 86.12 208 PHE A CA 1
ATOM 1625 C C . PHE A 1 208 ? -8.213 2.184 11.815 1.00 86.12 208 PHE A C 1
ATOM 1627 O O . PHE A 1 208 ? -8.687 1.820 12.887 1.00 86.12 208 PHE A O 1
ATOM 1634 N N . LEU A 1 209 ? -8.638 1.695 10.645 1.00 82.69 209 LEU A N 1
ATOM 1635 C CA . LEU A 1 209 ? -9.703 0.697 10.530 1.00 82.69 209 LEU A CA 1
ATOM 1636 C C . LEU A 1 209 ? -9.212 -0.687 10.960 1.00 82.69 209 LEU A C 1
ATOM 1638 O O . LEU A 1 209 ? -9.896 -1.385 11.706 1.00 82.69 209 LEU A O 1
ATOM 1642 N N . PHE A 1 210 ? -8.010 -1.078 10.532 1.00 82.00 210 PHE A N 1
ATOM 1643 C CA . PHE A 1 210 ? -7.426 -2.358 10.931 1.00 82.00 210 PHE A CA 1
ATOM 1644 C C . PHE A 1 210 ? -7.078 -2.404 12.412 1.00 82.00 210 PHE A C 1
ATOM 1646 O O . PHE A 1 210 ? -7.246 -3.449 13.036 1.00 82.00 210 PHE A O 1
ATOM 1653 N N . ALA A 1 211 ? -6.663 -1.286 13.005 1.00 82.38 211 ALA A N 1
ATOM 1654 C CA . ALA A 1 211 ? -6.375 -1.223 14.427 1.00 82.38 211 ALA A CA 1
ATOM 1655 C C . ALA A 1 211 ? -7.597 -1.579 15.285 1.00 82.38 211 ALA A C 1
ATOM 1657 O O . ALA A 1 211 ? -7.433 -2.312 16.254 1.00 82.38 211 ALA A O 1
ATOM 1658 N N . VAL A 1 212 ? -8.814 -1.165 14.904 1.00 79.50 212 VAL A N 1
ATOM 1659 C CA . VAL A 1 212 ? -10.052 -1.583 15.596 1.00 79.50 212 VAL A CA 1
ATOM 1660 C C . VAL A 1 212 ? -10.199 -3.108 15.586 1.00 79.50 212 VAL A C 1
ATOM 1662 O O . VAL A 1 212 ? -10.461 -3.724 16.620 1.00 79.50 212 VAL A O 1
ATOM 1665 N N . VAL A 1 213 ? -9.977 -3.741 14.430 1.00 77.88 213 VAL A N 1
ATOM 1666 C CA . VAL A 1 213 ? -10.052 -5.205 14.281 1.00 77.88 213 VAL A CA 1
ATOM 1667 C C . VAL A 1 213 ? -8.979 -5.902 15.122 1.00 77.88 213 VAL A C 1
ATOM 1669 O O . VAL A 1 213 ? -9.253 -6.892 15.793 1.00 77.88 213 VAL A O 1
ATOM 1672 N N . ILE A 1 214 ? -7.757 -5.373 15.128 1.00 76.00 214 ILE A N 1
ATOM 1673 C CA . ILE A 1 214 ? -6.639 -5.928 15.898 1.00 76.00 214 ILE A CA 1
ATOM 1674 C C . ILE A 1 214 ? -6.916 -5.826 17.402 1.00 76.00 214 ILE A C 1
ATOM 1676 O O . ILE A 1 214 ? -6.805 -6.821 18.113 1.00 76.00 214 ILE A O 1
ATOM 1680 N N . ILE A 1 215 ? -7.313 -4.647 17.890 1.00 76.44 215 ILE A N 1
ATOM 1681 C CA . ILE A 1 215 ? -7.573 -4.400 19.316 1.00 76.44 215 ILE A CA 1
ATOM 1682 C C . ILE A 1 215 ? -8.731 -5.267 19.812 1.00 76.44 215 ILE A C 1
ATOM 1684 O O . ILE A 1 215 ? -8.607 -5.881 20.867 1.00 76.44 215 ILE A O 1
ATOM 1688 N N . SER A 1 216 ? -9.817 -5.368 19.041 1.00 74.25 216 SER A N 1
ATOM 1689 C CA . SER A 1 216 ? -10.963 -6.225 19.383 1.00 74.25 216 SER A CA 1
ATOM 1690 C C . SER A 1 216 ? -10.648 -7.722 19.351 1.00 74.25 216 SER A C 1
ATOM 1692 O O . SER A 1 216 ? -11.315 -8.484 20.036 1.00 74.25 216 SER A O 1
ATOM 1694 N N . THR A 1 217 ? -9.638 -8.150 18.586 1.00 69.81 217 THR A N 1
ATOM 1695 C CA . THR A 1 217 ? -9.189 -9.554 18.555 1.00 69.81 217 THR A CA 1
ATOM 1696 C C . THR A 1 217 ? -8.217 -9.882 19.696 1.00 69.81 217 THR A C 1
ATOM 1698 O O . THR A 1 217 ? -8.124 -11.036 20.107 1.00 69.81 217 THR A O 1
ATOM 1701 N N . ILE A 1 218 ? -7.458 -8.891 20.181 1.00 70.25 218 ILE A N 1
ATOM 1702 C CA . ILE A 1 218 ? -6.463 -9.058 21.256 1.00 70.25 218 ILE A CA 1
ATOM 1703 C C . ILE A 1 218 ? -7.081 -8.881 22.658 1.00 70.25 218 ILE A C 1
ATOM 1705 O O . ILE A 1 218 ? -6.557 -9.458 23.613 1.00 70.25 218 ILE A O 1
ATOM 1709 N N . ARG A 1 219 ? -8.140 -8.068 22.795 1.00 64.75 219 ARG A N 1
ATOM 1710 C CA . ARG A 1 219 ? -8.929 -7.924 24.035 1.00 64.75 219 ARG A CA 1
ATOM 1711 C C . ARG A 1 219 ? -9.736 -9.185 24.335 1.00 64.75 219 ARG A C 1
ATOM 1713 O O . ARG A 1 219 ? -9.793 -9.529 25.537 1.00 64.75 219 ARG A O 1
#

pLDDT: mean 86.33, std 8.47, range [37.94, 96.38]

Foldseek 3Di:
DPPDDDPVNVVVLVVVVCLVLVDPLVVPLLVVLLQQQQLNSVLLVLLLCCQLPVLLVVLLVLLLVVPDLAQLVSQCVVPNVRSVVLVVVLCCCCPDPHVVLVVQQVCCVVPPVVVDDPVCCVVVSVVSSVVVVVVVVVLVVCVVCVCVCSVVPVVVVVVVVVVVVVVCCVVPPPDDSNPRDHHPQNPPCSSVSSNVSSVVSVSSSCSRVVSSVSSVVVD

Sequence (219 aa):
MKTKLALKDYLFIGPMLFGLFFGAGNLIFPVHLGQEAGAHVFIANLGFIVTGVGLPFLGIIVMGVSENDGLIELADRIHHTYALFFTFLLTLTIGPLFSIPRLATTAFEIGIAPFLSKNNQGIVLPVFSIMFFLFVWFFSKNPSRLLDYVGKFLNPLFLFFLAILLVLAFIHPLGSISSAPIGEAYRQDAFFKGFTDGYNTLDALVSFLFAVVIISTIR

Organism: Melissococcus plutonius (strain ATCC 35311 / DSM 29964 / CIP 104052 / LMG 20360 / NCIMB 702443) (NCBI:txid940190)